Protein AF-A0A0L8HUS0-F1 (afdb_monomer)

Radius of gyration: 28.67 Å; Cα contacts (8 Å, |Δi|>4): 559; chains: 1; bounding box: 56×68×92 Å

Mean predicted aligned error: 16.58 Å

Solvent-accessible surface area (backbone atoms only — not comparable to full-atom values): 19236 Å² total; per-residue (Å²): 142,86,82,88,82,83,83,81,81,81,81,80,80,78,76,79,77,78,80,75,82,71,92,69,60,29,15,78,86,73,43,70,45,44,73,25,91,70,40,73,88,53,41,93,26,12,79,52,6,46,46,52,58,73,56,46,52,54,45,49,53,49,50,57,54,50,56,76,75,48,54,72,73,55,42,76,72,31,49,66,58,51,54,56,61,63,37,41,66,24,31,29,47,17,18,65,27,20,47,38,82,84,43,100,62,54,52,65,55,69,18,29,28,71,69,55,33,53,52,43,46,75,77,37,49,75,54,48,74,78,64,33,87,50,64,70,63,64,70,21,78,87,39,69,68,55,34,44,59,70,38,36,48,93,60,63,73,55,9,38,69,59,36,83,72,33,55,88,74,52,59,86,74,50,90,83,64,85,46,102,70,83,78,89,79,90,71,93,61,78,78,95,73,67,61,70,61,44,78,45,63,52,78,58,84,75,70,44,35,39,38,29,20,26,58,24,38,27,35,39,35,41,85,87,54,46,64,52,92,57,56,26,34,71,43,47,95,57,33,37,59,60,91,54,88,86,47,63,40,7,34,48,21,66,32,51,36,84,61,21,75,78,72,30,35,30,36,37,25,29,23,24,72,48,78,94,85,43,38,20,41,37,35,29,38,33,35,42,35,93,90,40,82,68,31,37,46,74,84,49,60,41,81,74,46,76,46,80,41,97,61,59,48,90,69,52,25,52,45,46,72,47,88,79,92,39,82,46,74,46,103

Organism: Octopus bimaculoides (NCBI:txid37653)

pLDDT: mean 83.85, std 17.63, range [30.91, 98.5]

Nearest PDB structures (foldseek):
  7pgn-assembly2_B  TM=9.723E-01  e=4.978E-13  Homo sapiens
  7pgn-assembly1_A  TM=9.747E-01  e=4.978E-13  Homo sapiens
  7pgm-assembly1_B  TM=9.746E-01  e=7.802E-13  Homo sapiens
  2wft-assembly2_B  TM=9.710E-01  e=1.917E-12  Homo sapiens
  7pgm-assembly1_A  TM=9.524E-01  e=1.223E-12  Homo sapiens

Structure (mmCIF, N/CA/C/O backbone):
data_AF-A0A0L8HUS0-F1
#
_entry.id   AF-A0A0L8HUS0-F1
#
loop_
_atom_site.group_PDB
_atom_site.id
_atom_site.type_symbol
_atom_site.label_atom_id
_atom_site.label_alt_id
_atom_site.label_comp_id
_atom_site.label_asym_id
_atom_site.label_entity_id
_atom_site.label_seq_id
_atom_site.pdbx_PDB_ins_code
_atom_site.Cartn_x
_atom_site.Cartn_y
_atom_site.Cartn_z
_atom_site.occupancy
_atom_site.B_iso_or_equiv
_atom_site.auth_seq_id
_atom_site.auth_comp_id
_atom_site.auth_asym_id
_atom_site.auth_atom_id
_atom_site.pdbx_PDB_model_num
ATOM 1 N N . MET A 1 1 ? -26.351 -41.056 -51.912 1.00 40.84 1 MET A N 1
ATOM 2 C CA . MET A 1 1 ? -25.888 -41.183 -50.513 1.00 40.84 1 MET A CA 1
ATOM 3 C C . MET A 1 1 ? -24.543 -40.491 -50.370 1.00 40.84 1 MET A C 1
ATOM 5 O O . MET A 1 1 ? -23.568 -41.047 -50.845 1.00 40.84 1 MET A O 1
ATOM 9 N N . GLN A 1 2 ? -24.475 -39.314 -49.744 1.00 30.91 2 GLN A N 1
ATOM 10 C CA . GLN A 1 2 ? -23.355 -38.944 -48.867 1.00 30.91 2 GLN A CA 1
ATOM 11 C C . GLN A 1 2 ? -23.669 -37.646 -48.120 1.00 30.91 2 GLN A C 1
ATOM 13 O O . GLN A 1 2 ? -24.411 -36.795 -48.597 1.00 30.91 2 GLN A O 1
ATOM 18 N N . PHE A 1 3 ? -23.179 -37.606 -46.888 1.00 33.09 3 PHE A N 1
ATOM 19 C CA . PHE A 1 3 ? -23.741 -36.900 -45.749 1.00 33.09 3 PHE A CA 1
ATOM 20 C C . PHE A 1 3 ? -23.307 -35.435 -45.646 1.00 33.09 3 PHE A C 1
ATOM 22 O O . PHE A 1 3 ? -22.160 -35.076 -45.904 1.00 33.09 3 PHE A O 1
ATOM 29 N N . SER A 1 4 ? -24.241 -34.635 -45.137 1.00 36.97 4 SER A N 1
ATOM 30 C CA . SER A 1 4 ? -24.060 -33.328 -44.513 1.00 36.97 4 SER A CA 1
ATOM 31 C C . SER A 1 4 ? -22.959 -33.325 -43.444 1.00 36.97 4 SER A C 1
ATOM 33 O O . SER A 1 4 ? -22.950 -34.194 -42.570 1.00 36.97 4 SER A O 1
ATOM 35 N N . LYS A 1 5 ? -22.108 -32.294 -43.421 1.00 38.16 5 LYS A N 1
ATOM 36 C CA . LYS A 1 5 ? -21.326 -31.929 -42.229 1.00 38.16 5 LYS A CA 1
ATOM 37 C C . LYS A 1 5 ? -21.630 -30.489 -41.829 1.00 38.16 5 LYS A C 1
ATOM 39 O O . LYS A 1 5 ? -21.059 -29.540 -42.356 1.00 38.16 5 LYS A O 1
ATOM 44 N N . LEU A 1 6 ? -22.567 -30.379 -40.893 1.00 36.50 6 LEU A N 1
ATOM 45 C CA . LEU A 1 6 ? -22.861 -29.195 -40.097 1.00 36.50 6 LEU A CA 1
ATOM 46 C C . LEU A 1 6 ? -21.674 -28.970 -39.143 1.00 36.50 6 LEU A C 1
ATOM 48 O O . LEU A 1 6 ? -21.361 -29.847 -38.338 1.00 36.50 6 LEU A O 1
ATOM 52 N N . TRP A 1 7 ? -20.983 -27.837 -39.248 1.00 36.50 7 TRP A N 1
ATOM 53 C CA . TRP A 1 7 ? -19.954 -27.452 -38.279 1.00 36.50 7 TRP A CA 1
ATOM 54 C C . TRP A 1 7 ? -20.628 -26.753 -37.097 1.00 36.50 7 TRP A C 1
ATOM 56 O O . TRP A 1 7 ? -21.137 -25.643 -37.229 1.00 36.50 7 TRP A O 1
ATOM 66 N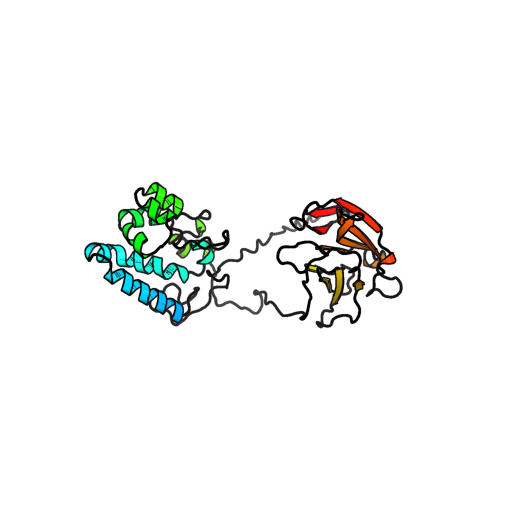 N . VAL A 1 8 ? -20.647 -27.420 -35.944 1.00 36.53 8 VAL A N 1
ATOM 67 C CA . VAL A 1 8 ? -21.082 -26.846 -34.666 1.00 36.53 8 VAL A CA 1
ATOM 68 C C . VAL A 1 8 ? -19.935 -25.997 -34.114 1.00 36.53 8 VAL A C 1
ATOM 70 O O . VAL A 1 8 ? -18.893 -26.521 -33.726 1.00 36.53 8 VAL A O 1
ATOM 73 N N . LEU A 1 9 ? -20.119 -24.678 -34.097 1.00 35.41 9 LEU A N 1
ATOM 74 C CA . LEU A 1 9 ? -19.250 -23.737 -33.392 1.00 35.41 9 LEU A CA 1
ATOM 75 C C . LEU A 1 9 ? -19.541 -23.828 -31.889 1.00 35.41 9 LEU A C 1
ATOM 77 O O . LEU A 1 9 ? -20.565 -23.341 -31.415 1.00 35.41 9 LEU A O 1
ATOM 81 N N . ILE A 1 10 ? -18.639 -24.456 -31.136 1.00 38.44 10 ILE A N 1
ATOM 82 C CA . ILE A 1 10 ? -18.658 -24.428 -29.670 1.00 38.44 10 ILE A CA 1
ATOM 83 C C . ILE A 1 10 ? -18.085 -23.075 -29.233 1.00 38.44 10 ILE A C 1
ATOM 85 O O . ILE A 1 10 ? -16.876 -22.856 -29.273 1.00 38.44 10 ILE A O 1
ATOM 89 N N . ILE A 1 11 ? -18.960 -22.153 -28.832 1.00 41.25 11 ILE A N 1
ATOM 90 C CA . ILE A 1 11 ? -18.567 -20.905 -28.173 1.00 41.25 11 ILE A CA 1
ATOM 91 C C . ILE A 1 11 ? -18.294 -21.239 -26.704 1.00 41.25 11 ILE A C 1
ATOM 93 O O . ILE A 1 11 ? -19.211 -21.323 -25.891 1.00 41.25 11 ILE A O 1
ATOM 97 N N . THR A 1 12 ? -17.029 -21.444 -26.345 1.00 39.78 12 THR A N 1
ATOM 98 C CA . THR A 1 12 ? -16.619 -21.469 -24.937 1.00 39.78 12 THR A CA 1
ATOM 99 C C . THR A 1 12 ? -16.606 -20.038 -24.409 1.00 39.78 12 THR A C 1
ATOM 101 O O . THR A 1 12 ? -15.654 -19.289 -24.635 1.00 39.78 12 THR A O 1
ATOM 104 N N . ALA A 1 13 ? -17.675 -19.643 -23.718 1.00 39.47 13 ALA A N 1
ATOM 105 C CA . ALA A 1 13 ? -17.700 -18.421 -22.928 1.00 39.47 13 ALA A CA 1
ATOM 106 C C . ALA A 1 13 ? -16.753 -18.591 -21.730 1.00 39.47 13 ALA A C 1
ATOM 108 O O . ALA A 1 13 ? -17.084 -19.246 -20.744 1.00 39.47 13 ALA A O 1
ATOM 109 N N . ILE A 1 14 ? -15.550 -18.025 -21.822 1.00 41.78 14 ILE A N 1
ATOM 110 C CA . ILE A 1 14 ? -14.647 -17.901 -20.676 1.00 41.78 14 ILE A CA 1
ATOM 111 C C . ILE A 1 14 ? -15.229 -16.792 -19.798 1.00 41.78 14 ILE A C 1
ATOM 113 O O . ILE A 1 14 ? -14.997 -15.609 -20.046 1.00 41.78 14 ILE A O 1
ATOM 117 N N . SER A 1 15 ? -16.028 -17.159 -18.793 1.00 39.62 15 SER A N 1
ATOM 118 C CA . SER A 1 15 ? -16.423 -16.216 -17.752 1.00 39.62 15 SER A CA 1
ATOM 119 C C . SER A 1 15 ? -15.167 -15.848 -16.965 1.00 39.62 15 SER A C 1
ATOM 121 O O . SER A 1 15 ? -14.683 -16.626 -16.143 1.00 39.62 15 SER A O 1
ATOM 123 N N . SER A 1 16 ? -14.603 -14.673 -17.233 1.00 39.31 16 SER A N 1
ATOM 124 C CA . SER A 1 16 ? -13.575 -14.097 -16.377 1.00 39.31 16 SER A CA 1
ATOM 125 C C . SER A 1 16 ? -14.234 -13.715 -15.053 1.00 39.31 16 SER A C 1
ATOM 127 O O . SER A 1 16 ? -14.761 -12.608 -14.909 1.00 39.31 16 SER A O 1
ATOM 129 N N . THR A 1 17 ? -14.244 -14.626 -14.086 1.00 37.34 17 THR A N 1
ATOM 130 C CA . THR A 1 17 ? -14.506 -14.264 -12.698 1.00 37.34 17 THR A CA 1
ATOM 131 C C . THR A 1 17 ? -13.348 -13.375 -12.264 1.00 37.34 17 THR A C 1
ATOM 133 O O . THR A 1 17 ? -12.220 -13.815 -12.052 1.00 37.34 17 THR A O 1
ATOM 136 N N . ARG A 1 18 ? -13.595 -12.063 -12.222 1.00 37.62 18 ARG A N 1
ATOM 137 C CA . ARG A 1 18 ? -12.680 -11.129 -11.575 1.00 37.62 18 ARG A CA 1
ATOM 138 C C . ARG A 1 18 ? -12.653 -11.512 -10.101 1.00 37.62 18 ARG A C 1
ATOM 140 O O . ARG A 1 18 ? -13.596 -11.210 -9.377 1.00 37.62 18 ARG A O 1
ATOM 147 N N . VAL A 1 19 ? -11.596 -12.190 -9.670 1.00 36.66 19 VAL A N 1
ATOM 148 C CA . VAL A 1 19 ? -11.302 -12.340 -8.246 1.00 36.66 19 VAL A CA 1
ATOM 149 C C . VAL A 1 19 ? -10.911 -10.953 -7.757 1.00 36.66 19 VAL A C 1
ATOM 151 O O . VAL A 1 19 ? -9.793 -10.486 -7.969 1.00 36.66 19 VAL A O 1
ATOM 154 N N . ILE A 1 20 ? -11.879 -10.251 -7.177 1.00 33.88 20 ILE A N 1
ATOM 155 C CA . ILE A 1 20 ? -11.605 -9.083 -6.352 1.00 33.88 20 ILE A CA 1
ATOM 156 C C . ILE A 1 20 ? -10.881 -9.643 -5.133 1.00 33.88 20 ILE A C 1
ATOM 158 O O . ILE A 1 20 ? -11.489 -10.312 -4.301 1.00 33.88 20 ILE A O 1
ATOM 162 N N . VAL A 1 21 ? -9.568 -9.433 -5.065 1.00 37.34 21 VAL A N 1
ATOM 163 C CA . VAL A 1 21 ? -8.793 -9.717 -3.858 1.00 37.34 21 VAL A CA 1
ATOM 164 C C . VAL A 1 21 ? -9.271 -8.723 -2.802 1.00 37.34 21 VAL A C 1
ATOM 166 O O . VAL A 1 21 ? -8.836 -7.575 -2.779 1.00 37.34 21 VAL A O 1
ATOM 169 N N . LYS A 1 22 ? -10.234 -9.134 -1.975 1.00 47.56 22 LYS A N 1
ATOM 170 C CA . LYS A 1 22 ? -10.574 -8.414 -0.750 1.00 47.56 22 LYS A CA 1
ATOM 171 C C . LYS A 1 22 ? -9.483 -8.757 0.265 1.00 47.56 22 LYS A C 1
ATOM 173 O O . LYS A 1 22 ? -9.425 -9.885 0.742 1.00 47.56 22 LYS A O 1
ATOM 178 N N . CYS A 1 23 ? -8.578 -7.818 0.540 1.00 54.50 23 CYS A N 1
ATOM 179 C CA . CYS A 1 23 ? -7.616 -7.945 1.637 1.00 54.50 23 CYS A CA 1
ATOM 180 C C . CYS A 1 23 ? -8.371 -7.817 2.957 1.00 54.50 23 CYS A C 1
ATOM 182 O O . CYS A 1 23 ? -8.520 -6.711 3.449 1.00 54.50 23 CYS A O 1
ATOM 184 N N . HIS A 1 24 ? -8.933 -8.906 3.466 1.00 68.06 24 HIS A N 1
ATOM 185 C CA . HIS A 1 24 ? -9.573 -8.974 4.776 1.00 68.06 24 HIS A CA 1
ATOM 186 C C . HIS A 1 24 ? -9.185 -10.314 5.390 1.00 68.06 24 HIS A C 1
ATOM 188 O O . HIS A 1 24 ? -9.143 -11.305 4.650 1.00 68.06 24 HIS A O 1
ATOM 194 N N . PRO A 1 25 ? -8.915 -10.394 6.701 1.00 80.31 25 PRO A N 1
ATOM 195 C CA . PRO A 1 25 ? -9.011 -9.363 7.756 1.00 80.31 25 PRO A CA 1
ATOM 196 C C . PRO A 1 25 ? -7.668 -8.655 8.100 1.00 80.31 25 PRO A C 1
ATOM 198 O O . PRO A 1 25 ? -6.603 -9.158 7.738 1.00 80.31 25 PRO A O 1
ATOM 201 N N . GLN A 1 26 ? -7.705 -7.490 8.779 1.00 86.69 26 GLN A N 1
ATOM 202 C CA . GLN A 1 26 ? -6.537 -6.624 9.062 1.00 86.69 26 GLN A CA 1
ATOM 203 C C . GLN A 1 26 ? -6.588 -5.901 10.435 1.00 86.69 26 GLN A C 1
ATOM 205 O O . GLN A 1 26 ? -7.611 -5.349 10.849 1.00 86.69 26 GLN A O 1
ATOM 210 N N . CYS A 1 27 ? -5.434 -5.848 11.112 1.00 91.00 27 CYS A N 1
ATOM 211 C CA . CYS A 1 27 ? -5.212 -5.175 12.397 1.00 91.00 27 CYS A CA 1
ATOM 212 C C . CYS A 1 27 ? -4.893 -3.674 12.262 1.00 91.00 27 CYS A C 1
ATOM 214 O O . CYS A 1 27 ? -4.522 -3.203 11.191 1.00 91.00 27 CYS A O 1
ATOM 216 N N . LEU A 1 28 ? -4.949 -2.918 13.370 1.00 90.62 28 LEU A N 1
ATOM 217 C CA . LEU A 1 28 ? -4.634 -1.473 13.399 1.00 90.62 28 LEU A CA 1
ATOM 218 C C . LEU A 1 28 ? -3.199 -1.122 12.970 1.00 90.62 28 LEU A C 1
ATOM 220 O O . LEU A 1 28 ? -2.943 0.005 12.560 1.00 90.62 28 LEU A O 1
ATOM 224 N N . ASP A 1 29 ? -2.259 -2.063 13.062 1.00 87.25 29 ASP A N 1
ATOM 225 C CA . ASP A 1 29 ? -0.888 -1.908 12.561 1.00 87.25 29 ASP A CA 1
ATOM 226 C C . ASP A 1 29 ? -0.724 -2.397 11.109 1.00 87.25 29 ASP A C 1
ATOM 228 O O . ASP A 1 29 ? 0.397 -2.600 10.635 1.00 87.25 29 ASP A O 1
ATOM 232 N N . PHE A 1 30 ? -1.844 -2.600 10.411 1.00 84.62 30 PHE A N 1
ATOM 233 C CA . PHE A 1 30 ? -1.958 -3.101 9.044 1.00 84.62 30 PHE A CA 1
ATOM 234 C C . PHE A 1 30 ? -1.427 -4.526 8.827 1.00 84.62 30 PHE A C 1
ATOM 236 O O . PHE A 1 30 ? -1.309 -4.976 7.682 1.00 84.62 30 PHE A O 1
ATOM 243 N N . LYS A 1 31 ? -1.137 -5.270 9.900 1.00 82.44 31 LYS A N 1
ATOM 244 C CA . LYS A 1 31 ? -0.737 -6.678 9.821 1.00 82.44 31 LYS A CA 1
ATOM 245 C C . LYS A 1 31 ? -1.944 -7.617 9.811 1.00 82.44 31 LYS A C 1
ATOM 247 O O . LYS A 1 31 ? -3.036 -7.225 10.228 1.00 82.44 31 LYS A O 1
ATOM 252 N N . PRO A 1 32 ? -1.765 -8.859 9.327 1.00 81.12 32 PRO A N 1
ATOM 253 C CA . PRO A 1 32 ? -2.802 -9.873 9.437 1.00 81.12 32 PRO A CA 1
ATOM 254 C C . PRO A 1 32 ? -3.056 -10.250 10.909 1.00 81.12 32 PRO A C 1
ATOM 256 O O . PRO A 1 32 ? -2.101 -10.299 11.694 1.00 81.12 32 PRO A O 1
ATOM 259 N N . PRO A 1 33 ? -4.306 -10.583 11.273 1.00 86.25 33 PRO A N 1
ATOM 260 C CA . PRO A 1 33 ? -4.619 -11.197 12.556 1.00 86.25 33 PRO A CA 1
ATOM 261 C C . PRO A 1 33 ? -3.905 -12.541 12.719 1.00 86.25 33 PRO A C 1
ATOM 263 O O . PRO A 1 33 ? -3.566 -13.223 11.749 1.00 86.25 33 PRO A O 1
ATOM 266 N N . PHE A 1 34 ? -3.675 -12.926 13.965 1.00 84.75 34 PHE A N 1
ATOM 267 C CA . PHE A 1 34 ? -2.899 -14.095 14.346 1.00 84.75 34 PHE A CA 1
ATOM 268 C C . PHE A 1 34 ? -3.563 -14.847 15.501 1.00 84.75 34 PHE A C 1
ATOM 270 O O . PHE A 1 34 ? -4.527 -14.384 16.113 1.00 84.75 34 PHE A O 1
ATOM 277 N N . GLN A 1 35 ? -3.044 -16.041 15.784 1.00 83.88 35 GLN A N 1
ATOM 278 C CA . GLN A 1 35 ? -3.513 -16.863 16.891 1.00 83.88 35 GLN A CA 1
ATOM 279 C C . GLN A 1 35 ? -2.820 -16.425 18.175 1.00 83.88 35 GLN A C 1
ATOM 281 O O . GLN A 1 35 ? -1.589 -16.422 18.244 1.00 83.88 35 GLN A O 1
ATOM 286 N N . SER A 1 36 ? -3.598 -16.115 19.204 1.00 78.19 36 SER A N 1
ATOM 287 C CA . SER A 1 36 ? -3.095 -15.701 20.508 1.00 78.19 36 SER A CA 1
ATOM 288 C C . SER A 1 36 ? -3.750 -16.579 21.568 1.00 78.19 36 SER A C 1
ATOM 290 O O . SER A 1 36 ? -4.671 -16.167 22.262 1.00 78.19 36 SER A O 1
ATOM 292 N N . ASN A 1 37 ? -3.277 -17.828 21.687 1.00 78.19 37 ASN A N 1
ATOM 293 C CA . ASN A 1 37 ? -3.834 -18.875 22.570 1.00 78.19 37 ASN A CA 1
ATOM 294 C C . ASN A 1 37 ? -3.787 -18.553 24.078 1.00 78.19 37 ASN A C 1
ATOM 296 O O . ASN A 1 37 ? -4.103 -19.405 24.903 1.00 78.19 37 ASN A O 1
ATOM 300 N N . THR A 1 38 ? -3.372 -17.345 24.441 1.00 87.06 38 THR A N 1
ATOM 301 C CA . THR A 1 38 ? -3.116 -16.887 25.808 1.00 87.06 38 THR A CA 1
ATOM 302 C C . THR A 1 38 ? -4.050 -15.759 26.250 1.00 87.06 38 THR A C 1
ATOM 304 O O . THR A 1 38 ? -3.877 -15.252 27.352 1.00 87.06 38 THR A O 1
ATOM 307 N N . LEU A 1 39 ? -4.980 -15.312 25.395 1.00 91.00 39 LEU A N 1
ATOM 308 C CA . LEU A 1 39 ? -5.940 -14.261 25.747 1.00 91.00 39 LEU A CA 1
ATOM 309 C C . LEU A 1 39 ? -7.024 -14.802 26.688 1.00 91.00 39 LEU A C 1
ATOM 311 O O . LEU A 1 39 ? -7.721 -15.764 26.352 1.00 91.00 39 LEU A O 1
ATOM 315 N N . GLU A 1 40 ? -7.179 -14.162 27.846 1.00 93.75 40 GLU A N 1
ATOM 316 C CA . GLU A 1 40 ? -8.167 -14.525 28.873 1.00 93.75 40 GLU A CA 1
ATOM 317 C C . GLU A 1 40 ? -9.271 -13.468 29.005 1.00 93.75 40 GLU A C 1
ATOM 319 O O . GLU A 1 40 ? -10.453 -13.803 29.119 1.00 93.75 40 GLU A O 1
ATOM 324 N N . PHE A 1 41 ? -8.907 -12.185 28.947 1.00 96.06 41 PHE A N 1
ATOM 325 C CA . PHE A 1 41 ? -9.840 -11.073 29.119 1.00 96.06 41 PHE A CA 1
ATOM 326 C C . PHE A 1 41 ? -10.619 -10.773 27.832 1.00 96.06 41 PHE A C 1
ATOM 328 O O . PHE A 1 41 ? -11.849 -10.683 27.855 1.00 96.06 41 PHE A O 1
ATOM 335 N N . CYS A 1 42 ? -9.925 -10.700 26.698 1.00 95.31 42 CYS A N 1
ATOM 336 C CA . CYS A 1 42 ? -10.498 -10.549 25.362 1.00 95.31 42 CYS A CA 1
ATOM 337 C C . CYS A 1 42 ? -10.568 -11.909 24.648 1.00 95.31 42 CYS A C 1
ATOM 339 O O . CYS A 1 42 ? -10.192 -12.044 23.480 1.00 95.31 42 CYS A O 1
ATOM 341 N N . SER A 1 43 ? -11.027 -12.935 25.370 1.00 92.38 43 SER A N 1
ATOM 342 C CA . SER A 1 43 ? -11.001 -14.340 24.946 1.00 92.38 43 SER A CA 1
ATOM 343 C C . SER A 1 43 ? -11.763 -14.624 23.650 1.00 92.38 43 SER A C 1
ATOM 345 O O . SER A 1 43 ? -11.423 -15.573 22.947 1.00 92.38 43 SER A O 1
ATOM 347 N N . GLN A 1 44 ? -12.725 -13.777 23.271 1.00 88.75 44 GLN A N 1
ATOM 348 C CA . GLN A 1 44 ? -13.417 -13.866 21.983 1.00 88.75 44 GLN A CA 1
ATOM 349 C C . GLN A 1 44 ? -12.480 -13.709 20.769 1.00 88.75 44 GLN A C 1
ATOM 351 O O . GLN A 1 44 ? -12.838 -14.114 19.670 1.00 88.75 44 GLN A O 1
ATOM 356 N N . TYR A 1 45 ? -11.280 -13.154 20.966 1.00 90.25 45 TYR A N 1
ATOM 357 C CA . TYR A 1 45 ? -10.264 -12.952 19.928 1.00 90.25 45 TYR A CA 1
ATOM 358 C C . TYR A 1 45 ? -9.037 -13.859 20.101 1.00 90.25 45 TYR A C 1
ATOM 360 O O . TYR A 1 45 ? -8.028 -13.679 19.421 1.00 90.25 45 TYR A O 1
ATOM 368 N N . ARG A 1 46 ? -9.104 -14.836 21.017 1.00 87.38 46 ARG A N 1
ATOM 369 C CA . ARG A 1 46 ? -8.003 -15.760 21.329 1.00 87.38 46 ARG A CA 1
ATOM 370 C C . ARG A 1 46 ? -7.594 -16.598 20.119 1.00 87.38 46 ARG A C 1
ATOM 372 O O . ARG A 1 46 ? -6.411 -16.724 19.801 1.00 87.38 46 ARG A O 1
ATOM 379 N N . ASP A 1 47 ? -8.589 -17.165 19.446 1.00 83.31 47 ASP A N 1
ATOM 380 C CA . ASP A 1 47 ? -8.356 -18.128 18.373 1.00 83.31 47 ASP A CA 1
ATOM 381 C C . ASP A 1 47 ? -8.007 -17.421 17.055 1.00 83.31 47 ASP A C 1
ATOM 383 O O . ASP A 1 47 ? -7.296 -17.995 16.236 1.00 83.31 47 ASP A O 1
ATOM 387 N N . PHE A 1 48 ? -8.454 -16.172 16.875 1.00 84.25 48 PHE A N 1
ATOM 388 C CA . PHE A 1 48 ? -8.116 -15.314 15.741 1.00 84.25 48 PHE A CA 1
ATOM 389 C C . PHE A 1 48 ? -8.366 -13.834 16.056 1.00 84.25 48 PHE A C 1
ATOM 391 O O . PHE A 1 48 ? -9.512 -13.402 16.193 1.00 84.25 48 PHE A O 1
ATOM 398 N N . GLY A 1 49 ? -7.292 -13.050 16.155 1.00 89.38 49 GLY A N 1
ATOM 399 C CA . GLY A 1 49 ? -7.379 -11.644 16.540 1.00 89.38 49 GLY A CA 1
ATOM 400 C C . GLY A 1 49 ? -6.073 -10.877 16.367 1.00 89.38 49 GLY A C 1
ATOM 401 O O . GLY A 1 49 ? -5.108 -11.367 15.791 1.00 89.38 49 GLY A O 1
ATOM 402 N N . CYS A 1 50 ? -6.048 -9.646 16.861 1.00 92.69 50 CYS A N 1
ATOM 403 C CA . CYS A 1 50 ? -4.951 -8.695 16.651 1.00 92.69 50 CYS A CA 1
ATOM 404 C C . CYS A 1 50 ? -4.113 -8.407 17.903 1.00 92.69 50 CYS A C 1
ATOM 406 O O . CYS A 1 50 ? -3.176 -7.610 17.846 1.00 92.69 50 CYS A O 1
ATOM 408 N N . CYS A 1 51 ? -4.437 -9.039 19.034 1.00 94.62 51 CYS A N 1
ATOM 409 C CA . CYS A 1 51 ? -3.788 -8.770 20.313 1.00 94.62 51 CYS A CA 1
ATOM 410 C C . CYS A 1 51 ? -2.854 -9.891 20.761 1.00 94.62 51 CYS A C 1
ATOM 412 O O . CYS A 1 51 ? -3.213 -11.064 20.841 1.00 94.62 51 CYS A O 1
ATOM 414 N N . THR A 1 52 ? -1.657 -9.489 21.165 1.00 93.12 52 THR A N 1
ATOM 415 C CA . THR A 1 52 ? -0.765 -10.274 22.019 1.00 93.12 52 THR A CA 1
ATOM 416 C C . THR A 1 52 ? -1.234 -10.217 23.474 1.00 93.12 52 THR A C 1
ATOM 418 O O . THR A 1 52 ? -1.994 -9.323 23.854 1.00 93.12 52 THR A O 1
ATOM 421 N N . LYS A 1 53 ? -0.723 -11.119 24.321 1.00 93.88 53 LYS A N 1
ATOM 422 C CA . LYS A 1 53 ? -0.990 -11.075 25.768 1.00 93.88 53 LYS A CA 1
ATOM 423 C C . LYS A 1 53 ? -0.601 -9.732 26.397 1.00 93.88 53 LYS A C 1
ATOM 425 O O . LYS A 1 53 ? -1.378 -9.163 27.148 1.00 93.88 53 LYS A O 1
ATOM 430 N N . GLN A 1 54 ? 0.537 -9.163 25.997 1.00 94.44 54 GLN A N 1
ATOM 431 C CA . GLN A 1 54 ? 0.979 -7.855 26.488 1.00 94.44 54 GLN A CA 1
ATOM 432 C C . GLN A 1 54 ? -0.015 -6.731 26.148 1.00 94.44 54 GLN A C 1
ATOM 434 O O . GLN A 1 54 ? -0.261 -5.854 26.971 1.00 94.44 54 GLN A O 1
ATOM 439 N N . GLN A 1 55 ? -0.592 -6.743 24.942 1.00 95.44 55 GLN A N 1
ATOM 440 C CA . GLN A 1 55 ? -1.612 -5.764 24.552 1.00 95.44 55 GLN A CA 1
ATOM 441 C C . GLN A 1 55 ? -2.919 -5.971 25.325 1.00 95.44 55 GLN A C 1
ATOM 443 O O . GLN A 1 55 ? -3.539 -4.991 25.732 1.00 95.44 55 GLN A O 1
ATOM 448 N N . GLU A 1 56 ? -3.314 -7.223 25.575 1.00 96.31 56 GLU A N 1
ATOM 449 C CA . GLU A 1 56 ? -4.461 -7.526 26.437 1.00 96.31 56 GLU A CA 1
ATOM 450 C C . GLU A 1 56 ? -4.248 -7.027 27.868 1.00 96.31 56 GLU A C 1
ATOM 452 O O . GLU A 1 56 ? -5.166 -6.446 28.437 1.00 96.31 56 GLU A O 1
ATOM 457 N N . ASP A 1 57 ? -3.055 -7.183 28.438 1.00 96.81 57 ASP A N 1
ATOM 458 C CA . ASP A 1 57 ? -2.783 -6.731 29.805 1.00 96.81 57 ASP A CA 1
ATOM 459 C C . ASP A 1 57 ? -2.929 -5.202 29.931 1.00 96.81 57 ASP A C 1
ATOM 461 O O . ASP A 1 57 ? -3.463 -4.709 30.925 1.00 96.81 57 ASP A O 1
ATOM 465 N N . VAL A 1 58 ? -2.549 -4.441 28.896 1.00 97.19 58 VAL A N 1
ATOM 466 C CA . VAL A 1 58 ? -2.791 -2.985 28.827 1.00 97.19 58 VAL A CA 1
ATOM 467 C C . VAL A 1 58 ? -4.289 -2.671 28.757 1.00 97.19 58 VAL A C 1
ATOM 469 O O . VAL A 1 58 ? -4.768 -1.759 29.435 1.00 97.19 58 VAL A O 1
ATOM 472 N N . ILE A 1 59 ? -5.048 -3.431 27.962 1.00 97.19 59 ILE A N 1
ATOM 473 C CA . ILE A 1 59 ? -6.508 -3.292 27.869 1.00 97.19 59 ILE A CA 1
ATOM 474 C C . ILE A 1 59 ? -7.164 -3.598 29.222 1.00 97.19 59 ILE A C 1
ATOM 476 O O . ILE A 1 59 ? -8.036 -2.850 29.665 1.00 97.19 59 ILE A O 1
ATOM 480 N N . PHE A 1 60 ? -6.718 -4.650 29.905 1.00 97.75 60 PHE A N 1
ATOM 481 C CA . PHE A 1 60 ? -7.225 -5.054 31.211 1.00 97.75 60 PHE A CA 1
ATOM 482 C C . PHE A 1 60 ? -6.927 -4.010 32.295 1.00 97.75 60 PHE A C 1
ATOM 484 O O . PHE A 1 60 ? -7.821 -3.626 33.047 1.00 97.75 60 PHE A O 1
ATOM 491 N N . GLN A 1 61 ? -5.705 -3.466 32.330 1.00 97.38 61 GLN A N 1
ATOM 492 C CA . GLN A 1 61 ? -5.355 -2.359 33.228 1.00 97.38 61 GLN A CA 1
ATOM 493 C C . GLN A 1 61 ? -6.248 -1.136 32.996 1.00 97.38 61 GLN A C 1
ATOM 495 O O . GLN A 1 61 ? -6.712 -0.510 33.950 1.00 97.38 61 GLN A O 1
ATOM 500 N N . ARG A 1 62 ? -6.529 -0.811 31.728 1.00 96.50 62 ARG A N 1
ATOM 501 C CA . ARG A 1 62 ? -7.447 0.276 31.380 1.00 96.50 62 ARG A CA 1
ATOM 502 C C . ARG A 1 62 ? -8.877 -0.017 31.834 1.00 96.50 62 ARG A C 1
ATOM 504 O O . ARG A 1 62 ? -9.529 0.885 32.352 1.00 96.50 62 ARG A O 1
ATOM 511 N N . TYR A 1 63 ? -9.360 -1.245 31.663 1.00 97.56 63 TYR A N 1
ATOM 512 C CA . TYR A 1 63 ? -10.680 -1.670 32.130 1.00 97.56 63 TYR A CA 1
ATOM 513 C C . TYR A 1 63 ? -10.827 -1.500 33.650 1.00 97.56 63 TYR A C 1
ATOM 515 O O . TYR A 1 63 ? -11.773 -0.850 34.096 1.00 97.56 63 TYR A O 1
ATOM 523 N N . GLU A 1 64 ? -9.863 -1.986 34.439 1.00 97.38 64 GLU A N 1
ATOM 524 C CA . GLU A 1 64 ? -9.878 -1.827 35.899 1.00 97.38 64 GLU A CA 1
ATOM 525 C C . GLU A 1 64 ? -9.805 -0.355 36.314 1.00 97.38 64 GLU A C 1
ATOM 527 O O . GLU A 1 64 ? -10.567 0.080 37.176 1.00 97.38 64 GLU A O 1
ATOM 532 N N . TYR A 1 65 ? -8.969 0.448 35.648 1.00 96.19 65 TYR A N 1
ATOM 533 C CA . TYR A 1 65 ? -8.924 1.887 35.899 1.00 96.19 65 TYR A CA 1
ATOM 534 C C . TYR A 1 65 ? -10.284 2.551 35.657 1.00 96.19 65 TYR A C 1
ATOM 536 O O . TYR A 1 65 ? -10.781 3.248 36.540 1.00 96.19 65 TYR A O 1
ATOM 544 N N . VAL A 1 66 ? -10.922 2.308 34.506 1.00 95.81 66 VAL A N 1
ATOM 545 C CA . VAL A 1 66 ? -12.221 2.920 34.183 1.00 95.81 66 VAL A CA 1
ATOM 546 C C . VAL A 1 66 ? -13.287 2.508 35.195 1.00 95.81 66 VAL A C 1
ATOM 548 O O . VAL A 1 66 ? -14.038 3.369 35.639 1.00 95.81 66 VAL A O 1
ATOM 551 N N . LYS A 1 67 ? -13.312 1.248 35.646 1.00 95.94 67 LYS A N 1
ATOM 552 C CA . LYS A 1 67 ? -14.259 0.786 36.677 1.00 95.94 67 LYS A CA 1
ATOM 553 C C . LYS A 1 67 ? -14.210 1.619 37.952 1.00 95.94 67 LYS A C 1
ATOM 555 O O . LYS A 1 67 ? -15.263 1.931 38.497 1.00 95.94 67 LYS A O 1
ATOM 560 N N . THR A 1 68 ? -13.018 2.030 38.393 1.00 95.06 68 THR A N 1
ATOM 561 C CA . THR A 1 68 ? -12.871 2.888 39.586 1.00 95.06 68 THR A CA 1
ATOM 562 C C . THR A 1 68 ? -13.468 4.288 39.419 1.00 95.06 68 THR A C 1
ATOM 564 O O . THR A 1 68 ? -13.691 4.974 40.411 1.00 95.06 68 THR A O 1
ATOM 567 N N . GLN A 1 69 ? -13.713 4.724 38.181 1.00 94.38 69 GLN A N 1
ATOM 568 C CA . GLN A 1 69 ? -14.241 6.051 37.860 1.00 94.38 69 GLN A CA 1
ATOM 569 C C . GLN A 1 69 ? -15.763 6.063 37.665 1.00 94.38 69 GLN A C 1
ATOM 571 O O . GLN A 1 69 ? -16.354 7.139 37.560 1.00 94.38 69 GLN A O 1
ATOM 576 N N . LEU A 1 70 ? -16.400 4.892 37.575 1.00 93.94 70 LEU A N 1
ATOM 577 C CA . LEU A 1 70 ? -17.832 4.770 37.318 1.00 93.94 70 LEU A CA 1
ATOM 578 C C . LEU A 1 70 ? -18.622 4.682 38.624 1.00 93.94 70 LEU A C 1
ATOM 580 O O . LEU A 1 70 ? -18.171 4.112 39.615 1.00 93.94 70 LEU A O 1
ATOM 584 N N . SER A 1 71 ? -19.844 5.215 38.606 1.00 93.75 71 SER A N 1
ATOM 585 C CA . SER A 1 71 ? -20.804 4.985 39.682 1.00 93.75 71 SER A CA 1
ATOM 586 C C . SER A 1 71 ? -21.243 3.521 39.704 1.00 93.75 71 SER A C 1
ATOM 588 O O . SER A 1 71 ? -21.285 2.853 38.670 1.00 93.75 71 SER A O 1
ATOM 590 N N . GLU A 1 72 ? -21.614 3.025 40.883 1.00 92.69 72 GLU A N 1
ATOM 591 C CA . GLU A 1 72 ? -22.013 1.627 41.071 1.00 92.69 72 GLU A CA 1
ATOM 592 C C . GLU A 1 72 ? -23.190 1.230 40.162 1.00 92.69 72 GLU A C 1
ATOM 594 O O . GLU 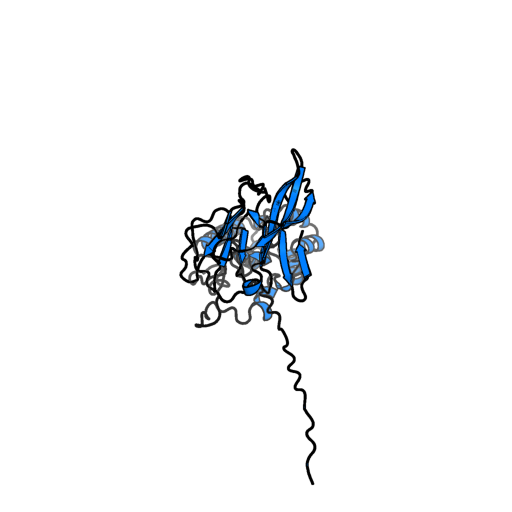A 1 72 ? -23.168 0.176 39.529 1.00 92.69 72 GLU A O 1
ATOM 599 N N . THR A 1 73 ? -24.175 2.119 40.010 1.00 90.75 73 THR A N 1
ATOM 600 C CA . THR A 1 73 ? -25.351 1.911 39.150 1.00 90.75 73 THR A CA 1
ATOM 601 C C . THR A 1 73 ? -24.995 1.843 37.663 1.00 90.75 73 THR A C 1
ATOM 603 O O . THR A 1 73 ? -25.521 0.998 36.931 1.00 90.75 73 THR A O 1
ATOM 606 N N . LEU A 1 74 ? -24.085 2.708 37.206 1.00 90.56 74 LEU A N 1
ATOM 607 C CA . LEU A 1 74 ? -23.623 2.715 35.820 1.00 90.56 74 LEU A CA 1
ATOM 608 C C . LEU A 1 74 ? -22.768 1.481 35.531 1.00 90.56 74 LEU A C 1
ATOM 610 O O . LEU A 1 74 ? -22.938 0.852 34.489 1.00 90.56 74 LEU A O 1
ATOM 614 N N . LEU A 1 75 ? -21.895 1.098 36.465 1.00 93.81 75 LEU A N 1
ATOM 615 C CA . LEU A 1 75 ? -21.061 -0.088 36.329 1.00 93.81 75 LEU A CA 1
ATOM 616 C C . LEU A 1 75 ? -21.912 -1.358 36.211 1.00 93.81 75 LEU A C 1
ATOM 618 O O . LEU A 1 75 ? -21.711 -2.122 35.275 1.00 93.81 75 LEU A O 1
ATOM 622 N N . GLN A 1 76 ? -22.911 -1.546 37.080 1.00 93.56 76 GLN A N 1
ATOM 623 C CA . GLN A 1 76 ? -23.811 -2.709 37.022 1.00 93.56 76 GLN A CA 1
ATOM 624 C C . GLN A 1 76 ? -24.513 -2.861 35.664 1.00 93.56 76 GLN A C 1
ATOM 626 O O . GLN A 1 76 ? -24.741 -3.977 35.205 1.00 93.56 76 GLN A O 1
ATOM 631 N N . THR A 1 77 ? -24.847 -1.745 35.014 1.00 94.88 77 THR A N 1
ATOM 632 C CA . THR A 1 77 ? -25.558 -1.754 33.727 1.00 94.88 77 THR A CA 1
ATOM 633 C C . THR A 1 77 ? -24.607 -1.886 32.536 1.00 94.88 77 THR A C 1
ATOM 635 O O . THR A 1 77 ? -24.943 -2.519 31.536 1.00 94.88 77 THR A O 1
ATOM 638 N N . CYS A 1 78 ? -23.430 -1.265 32.619 1.00 96.31 78 CYS A N 1
ATOM 639 C CA . CYS A 1 78 ? -22.595 -0.983 31.456 1.00 96.31 78 CYS A CA 1
ATOM 640 C C . CYS A 1 78 ? -21.256 -1.732 31.430 1.00 96.31 78 CYS A C 1
ATOM 642 O O . CYS A 1 78 ? -20.510 -1.598 30.462 1.00 96.31 78 CYS A O 1
ATOM 644 N N . GLU A 1 79 ? -20.952 -2.541 32.445 1.00 95.00 79 GLU A N 1
ATOM 645 C CA . GLU A 1 79 ? -19.741 -3.370 32.500 1.00 95.00 79 GLU A CA 1
ATOM 646 C C . GLU A 1 79 ? -19.554 -4.282 31.267 1.00 95.00 79 GLU A C 1
ATOM 648 O O . GLU A 1 79 ? -18.446 -4.274 30.718 1.00 95.00 79 GLU A O 1
ATOM 653 N N . PRO A 1 80 ? -20.601 -4.944 30.722 1.00 93.25 80 PRO A N 1
ATOM 654 C CA . PRO A 1 80 ? -20.470 -5.713 29.484 1.00 93.25 80 PRO A CA 1
ATOM 655 C C . PRO A 1 80 ? -20.051 -4.847 28.288 1.00 93.25 80 PRO A C 1
ATOM 657 O O . PRO A 1 80 ? -19.101 -5.186 27.584 1.00 93.25 80 PRO A O 1
ATOM 660 N N . TYR A 1 81 ? -20.688 -3.680 28.110 1.00 95.50 81 TYR A N 1
ATOM 661 C CA . TYR A 1 81 ? -20.340 -2.728 27.049 1.00 95.50 81 TYR A CA 1
ATOM 662 C C . TYR A 1 81 ? -18.899 -2.234 27.192 1.00 95.50 81 TYR A C 1
ATOM 664 O O . TYR A 1 81 ? -18.175 -2.140 26.203 1.00 95.50 81 TYR A O 1
ATOM 672 N N . LEU A 1 82 ? -18.461 -1.932 28.418 1.00 96.00 82 LEU A N 1
ATOM 673 C CA . LEU A 1 82 ? -17.100 -1.475 28.681 1.00 96.00 82 LEU A CA 1
ATOM 674 C C . LEU A 1 82 ? -16.073 -2.523 28.239 1.00 96.00 82 LEU A C 1
ATOM 676 O O . LEU A 1 82 ? -15.135 -2.191 27.513 1.00 96.00 82 LEU A O 1
ATOM 680 N N . ARG A 1 83 ? -16.261 -3.786 28.639 1.00 95.56 83 ARG A N 1
ATOM 681 C CA . ARG A 1 83 ? -15.375 -4.887 28.242 1.00 95.56 83 ARG A CA 1
ATOM 682 C C . ARG A 1 83 ? -15.383 -5.096 26.727 1.00 95.56 83 ARG A C 1
ATOM 684 O O . ARG A 1 83 ? -14.318 -5.176 26.116 1.00 95.56 83 ARG A O 1
ATOM 691 N N . GLU A 1 84 ? -16.562 -5.157 26.114 1.00 93.62 84 GLU A N 1
ATOM 692 C CA . GLU A 1 84 ? -16.706 -5.398 24.675 1.00 93.62 84 GLU A CA 1
ATOM 693 C C . GLU A 1 84 ? -16.047 -4.306 23.829 1.00 93.62 84 GLU A C 1
ATOM 695 O O . GLU A 1 84 ? -15.318 -4.624 22.885 1.00 93.62 84 GLU A O 1
ATOM 700 N N . LEU A 1 85 ? -16.255 -3.033 24.179 1.00 95.75 85 LEU A N 1
ATOM 701 C CA . LEU A 1 85 ? -15.689 -1.891 23.459 1.00 95.75 85 LEU A CA 1
ATOM 702 C C . LEU A 1 85 ? -14.167 -1.806 23.625 1.00 95.75 85 LEU A C 1
ATOM 704 O O . LEU A 1 85 ? -13.461 -1.552 22.650 1.00 95.75 85 LEU A O 1
ATOM 708 N N . LEU A 1 86 ? -13.644 -2.062 24.829 1.00 96.56 86 LEU A N 1
ATOM 709 C CA . LEU A 1 86 ? -12.200 -2.033 25.084 1.00 96.56 86 LEU A CA 1
ATOM 710 C C . LEU A 1 86 ? -11.440 -3.169 24.391 1.00 96.56 86 LEU A C 1
ATOM 712 O O . LEU A 1 86 ? -10.268 -2.994 24.067 1.00 96.56 86 LEU A O 1
ATOM 716 N N . CYS A 1 87 ? -12.093 -4.301 24.124 1.00 96.62 87 CYS A N 1
ATOM 717 C CA . CYS A 1 87 ? -11.490 -5.412 23.392 1.00 96.62 87 CYS A CA 1
ATOM 718 C C . CYS A 1 87 ? -11.538 -5.249 21.861 1.00 96.62 87 CYS A C 1
ATOM 720 O O . CYS A 1 87 ? -10.909 -6.039 21.162 1.00 96.62 87 CYS A O 1
ATOM 722 N N . GLN A 1 88 ? -12.231 -4.247 21.300 1.00 95.88 88 GLN A N 1
ATOM 723 C CA . GLN A 1 88 ? -12.308 -4.064 19.839 1.00 95.88 88 GLN A CA 1
ATOM 724 C C . GLN A 1 88 ? -10.962 -3.892 19.111 1.00 95.88 88 GLN A C 1
ATOM 726 O O . GLN A 1 88 ? -10.873 -4.360 17.975 1.00 95.88 88 GLN A O 1
ATOM 731 N N . PRO A 1 89 ? -9.884 -3.337 19.703 1.00 95.19 89 PRO A N 1
ATOM 732 C CA . PRO A 1 89 ? -8.561 -3.339 19.071 1.00 95.19 89 PRO A CA 1
ATOM 733 C C . PRO A 1 89 ? -8.011 -4.748 18.797 1.00 95.19 89 PRO A C 1
ATOM 735 O O . PRO A 1 89 ? -7.145 -4.914 17.942 1.00 95.19 89 PRO A O 1
ATOM 738 N N . CYS A 1 90 ? -8.514 -5.763 19.506 1.00 95.00 90 CYS A N 1
ATOM 739 C CA . CYS A 1 90 ? -8.152 -7.162 19.308 1.00 95.00 90 CYS A CA 1
ATOM 740 C C . CYS A 1 90 ? -8.968 -7.847 18.209 1.00 95.00 90 CYS A C 1
ATOM 742 O O . CYS A 1 90 ? -8.636 -8.972 17.838 1.00 95.00 90 CYS A O 1
ATOM 744 N N . SER A 1 91 ? -10.001 -7.188 17.677 1.00 93.00 91 SER A N 1
ATOM 745 C CA . SER A 1 91 ? -10.797 -7.723 16.578 1.00 93.00 91 SER A CA 1
ATOM 746 C C . SER A 1 91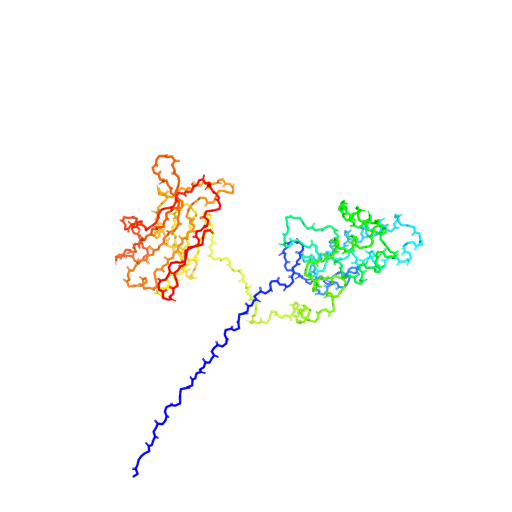 ? -9.931 -7.973 15.345 1.00 93.00 91 SER A C 1
ATOM 748 O O . SER A 1 91 ? -9.113 -7.117 15.001 1.00 93.00 91 SER A O 1
ATOM 750 N N . PRO A 1 92 ? -10.131 -9.084 14.616 1.00 90.38 92 PRO A N 1
ATOM 751 C CA . PRO A 1 92 ? -9.449 -9.303 13.346 1.00 90.38 92 PRO A CA 1
ATOM 752 C C . PRO A 1 92 ? -9.754 -8.207 12.310 1.00 90.38 92 PRO A C 1
ATOM 754 O O . PRO A 1 92 ? -8.969 -8.000 11.393 1.00 90.38 92 PRO A O 1
ATOM 757 N N . TYR A 1 93 ? -10.855 -7.469 12.472 1.00 91.19 93 TYR A N 1
ATOM 758 C CA . TYR A 1 93 ? -11.252 -6.357 11.603 1.00 91.19 93 TYR A CA 1
ATOM 759 C C . TYR A 1 93 ? -10.974 -4.985 12.222 1.00 91.19 93 TYR A C 1
ATOM 761 O O . TYR A 1 93 ? -11.620 -4.006 11.849 1.00 91.19 93 TYR A O 1
ATOM 769 N N . ALA A 1 94 ? -10.059 -4.888 13.191 1.00 93.00 94 ALA A N 1
ATOM 770 C CA . ALA A 1 94 ? -9.824 -3.639 13.908 1.00 93.00 94 ALA A CA 1
ATOM 771 C C . ALA A 1 94 ? -9.485 -2.467 12.964 1.00 93.00 94 ALA A C 1
ATOM 773 O O . ALA A 1 94 ? -9.946 -1.354 13.205 1.00 93.00 94 ALA A O 1
ATOM 774 N N . ALA A 1 95 ? -8.771 -2.697 11.855 1.00 91.25 95 ALA A N 1
ATOM 775 C CA . ALA A 1 95 ? -8.511 -1.644 10.870 1.00 91.25 95 ALA A CA 1
ATOM 776 C C . ALA A 1 95 ? -9.806 -1.016 10.318 1.00 91.25 95 ALA A C 1
ATOM 778 O O . ALA A 1 95 ? -9.933 0.208 10.294 1.00 91.25 95 ALA A O 1
ATOM 779 N N . HIS A 1 96 ? -10.795 -1.838 9.957 1.00 89.25 96 HIS A N 1
ATOM 780 C CA . HIS A 1 96 ? -12.099 -1.373 9.478 1.00 89.25 96 HIS A CA 1
ATOM 781 C C . HIS A 1 96 ? -12.951 -0.754 10.581 1.00 89.25 96 HIS A C 1
ATOM 783 O O . HIS A 1 96 ? -13.525 0.312 10.380 1.00 89.25 96 HIS A O 1
ATOM 789 N N . ILE A 1 97 ? -13.019 -1.402 11.748 1.00 92.38 97 ILE A N 1
ATOM 790 C CA . ILE A 1 97 ? -13.850 -0.951 12.876 1.00 92.38 97 ILE A CA 1
ATOM 791 C C . ILE A 1 97 ? -13.451 0.458 13.322 1.00 92.38 97 ILE A C 1
ATOM 793 O O . ILE A 1 97 ? -14.304 1.229 13.745 1.00 92.38 97 ILE A O 1
ATOM 797 N N . TYR A 1 98 ? -12.172 0.809 13.211 1.00 92.38 98 TYR A N 1
ATOM 798 C CA . TYR A 1 98 ? -11.660 2.132 13.565 1.00 92.38 98 TYR A CA 1
ATOM 799 C C . TYR A 1 98 ? -11.392 3.029 12.345 1.00 92.38 98 TYR A C 1
ATOM 801 O O . TYR A 1 98 ? -10.726 4.056 12.479 1.00 92.38 98 TYR A O 1
ATOM 809 N N . SER A 1 99 ? -11.887 2.663 11.156 1.00 87.62 99 SER A N 1
ATOM 810 C CA . SER A 1 99 ? -11.706 3.415 9.903 1.00 87.62 99 SER A CA 1
ATOM 811 C C . SER A 1 99 ? -10.242 3.749 9.564 1.00 87.62 99 SER A C 1
ATOM 813 O O . SER A 1 99 ? -9.969 4.727 8.873 1.00 87.62 99 SER A O 1
ATOM 815 N N . ALA A 1 100 ? -9.288 2.935 10.025 1.00 86.31 100 ALA A N 1
ATOM 816 C CA . ALA A 1 100 ? -7.848 3.174 9.895 1.00 86.31 100 ALA A CA 1
ATOM 817 C C . ALA A 1 100 ? -7.335 3.064 8.448 1.00 86.31 100 ALA A C 1
ATOM 819 O O . ALA A 1 100 ? -6.245 3.531 8.135 1.00 86.31 100 ALA A O 1
ATOM 820 N N . GLU A 1 101 ? -8.101 2.432 7.560 1.00 76.19 101 GLU A N 1
ATOM 821 C CA . GLU A 1 101 ? -7.699 2.177 6.172 1.00 76.19 101 GLU A CA 1
ATOM 822 C C . GLU A 1 101 ? -7.902 3.371 5.237 1.00 76.19 101 GLU A C 1
ATOM 824 O O . GLU A 1 101 ? -7.267 3.460 4.187 1.00 76.19 101 GLU A O 1
ATOM 829 N N . GLN A 1 102 ? -8.819 4.273 5.593 1.00 66.94 102 GLN A N 1
ATOM 830 C CA . GLN A 1 102 ? -9.243 5.379 4.730 1.00 66.94 102 GLN A CA 1
ATOM 831 C C . GLN A 1 102 ? -8.650 6.725 5.165 1.00 66.94 102 GLN A C 1
ATOM 833 O O . GLN A 1 102 ? -8.757 7.708 4.432 1.00 66.94 102 GLN A O 1
ATOM 838 N N . THR A 1 103 ? -8.026 6.791 6.342 1.00 64.06 103 THR A N 1
ATOM 839 C CA . THR A 1 103 ? -7.598 8.040 6.982 1.00 64.06 103 THR A CA 1
ATOM 840 C C . THR A 1 103 ? -6.148 7.955 7.466 1.00 64.06 103 THR A C 1
ATOM 842 O O . THR A 1 103 ? -5.598 6.879 7.680 1.00 64.06 103 THR A O 1
ATOM 845 N N . MET A 1 104 ? -5.499 9.109 7.670 1.00 62.03 104 MET A N 1
ATOM 846 C CA . MET A 1 104 ? -4.151 9.147 8.268 1.00 62.03 104 MET A CA 1
ATOM 847 C C . MET A 1 104 ? -4.150 8.836 9.776 1.00 62.03 104 MET A C 1
ATOM 849 O O . MET A 1 104 ? -3.088 8.596 10.350 1.00 62.03 104 MET A O 1
ATOM 853 N N . HIS A 1 105 ? -5.325 8.851 10.414 1.00 76.12 105 HIS A N 1
ATOM 854 C CA . HIS A 1 105 ? -5.508 8.622 11.843 1.00 76.12 105 HIS A CA 1
ATOM 855 C C . HIS A 1 105 ? -6.725 7.727 12.073 1.00 76.12 105 HIS A C 1
ATOM 857 O O . HIS A 1 105 ? -7.842 8.097 11.709 1.00 76.12 105 HIS A O 1
ATOM 863 N N . ALA A 1 106 ? -6.503 6.568 12.691 1.00 82.81 106 ALA A N 1
ATOM 864 C CA . ALA A 1 106 ? -7.582 5.696 13.135 1.00 82.81 106 ALA A CA 1
ATOM 865 C C . ALA A 1 106 ? -8.471 6.424 14.156 1.00 82.81 106 ALA A C 1
ATOM 867 O O . ALA A 1 106 ? -7.964 7.167 15.003 1.00 82.81 106 ALA A O 1
ATOM 868 N N . SER A 1 107 ? -9.781 6.179 14.094 1.00 88.19 107 SER A N 1
ATOM 869 C CA . SER A 1 107 ? -10.709 6.613 15.137 1.00 88.19 107 SER A CA 1
ATOM 870 C C . SER A 1 107 ? -10.277 6.040 16.488 1.00 88.19 107 SER A C 1
ATOM 872 O O . SER A 1 107 ? -9.643 4.987 16.567 1.00 88.19 107 SER A O 1
ATOM 874 N N . THR A 1 108 ? -10.622 6.723 17.576 1.00 90.62 108 THR A N 1
ATOM 875 C CA . THR A 1 108 ? -10.363 6.213 18.934 1.00 90.62 108 THR A CA 1
ATOM 876 C C . THR A 1 108 ? -11.566 5.480 19.528 1.00 90.62 108 THR A C 1
ATOM 878 O O . THR A 1 108 ? -11.465 4.924 20.622 1.00 90.62 108 THR A O 1
ATOM 881 N N . PHE A 1 109 ? -12.694 5.446 18.812 1.00 94.12 109 PHE A N 1
ATOM 882 C CA . PHE A 1 109 ? -13.910 4.738 19.199 1.00 94.12 109 PHE A CA 1
ATOM 883 C C . PHE A 1 109 ? -14.321 3.752 18.093 1.00 94.12 109 PHE A C 1
ATOM 885 O O . PHE A 1 109 ? -14.236 4.105 16.915 1.00 94.12 109 PHE A O 1
ATOM 892 N N . PRO A 1 110 ? -14.744 2.523 18.438 1.00 94.25 110 PRO A N 1
ATOM 893 C CA . PRO A 1 110 ? -15.098 1.528 17.437 1.00 94.25 110 PRO A CA 1
ATOM 894 C C . PRO A 1 110 ? -16.413 1.872 16.735 1.00 94.25 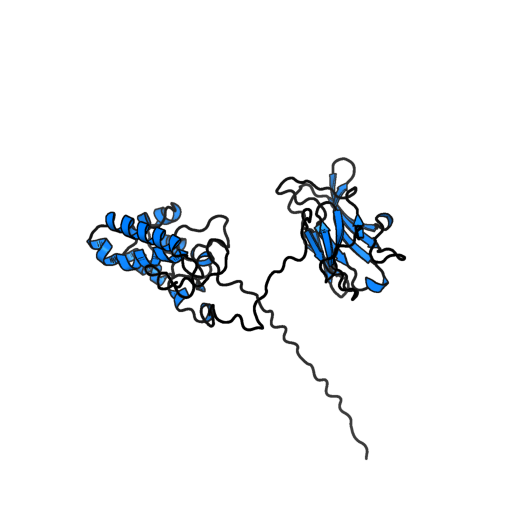110 PRO A C 1
ATOM 896 O O . PRO A 1 110 ? -17.360 2.362 17.350 1.00 94.25 110 PRO A O 1
ATOM 899 N N . GLY A 1 111 ? -16.483 1.540 15.452 1.00 94.00 111 GLY A N 1
ATOM 900 C CA . GLY A 1 111 ? -17.670 1.694 14.634 1.00 94.00 111 GLY A CA 1
ATOM 901 C C . GLY A 1 111 ? -18.809 0.769 15.066 1.00 94.00 111 GLY A C 1
ATOM 902 O O . GLY A 1 111 ? -18.662 -0.457 15.072 1.00 94.00 111 GLY A O 1
ATOM 903 N N . LEU A 1 112 ? -19.963 1.343 15.409 1.00 95.19 112 LEU A N 1
ATOM 904 C CA . LEU A 1 112 ? -21.109 0.598 15.938 1.00 95.19 112 LEU A CA 1
ATOM 905 C C . LEU A 1 112 ? -22.221 0.442 14.898 1.00 95.19 112 LEU A C 1
ATOM 907 O O . LEU A 1 112 ? -22.503 1.344 14.112 1.00 95.19 112 LEU A O 1
ATOM 911 N N . CYS A 1 113 ? -22.910 -0.698 14.925 1.00 94.00 113 CYS A N 1
ATOM 912 C CA . CYS A 1 113 ? -24.135 -0.888 14.156 1.00 94.00 113 CYS A CA 1
ATOM 913 C C . CYS A 1 113 ? -25.258 -0.018 14.719 1.00 94.00 113 CYS A C 1
ATOM 915 O O . CYS A 1 113 ? -25.377 0.120 15.933 1.00 94.00 113 CYS A O 1
ATOM 917 N N . SER A 1 114 ? -26.143 0.489 13.857 1.00 92.12 114 SER A N 1
ATOM 918 C CA . SER A 1 114 ? -27.205 1.440 14.233 1.00 92.12 114 SER A CA 1
ATOM 919 C C . SER A 1 114 ? -28.047 1.005 15.450 1.00 92.12 114 SER A C 1
ATOM 921 O O . SER A 1 114 ? -28.222 1.780 16.396 1.00 92.12 114 SER A O 1
ATOM 923 N N . ASN A 1 115 ? -28.496 -0.256 15.484 1.00 91.75 115 ASN A N 1
ATOM 924 C CA . ASN A 1 115 ? -29.291 -0.787 16.599 1.00 91.75 115 ASN A CA 1
ATOM 925 C C . ASN A 1 115 ? -28.478 -0.846 17.899 1.00 91.75 115 ASN A C 1
ATOM 927 O O . ASN A 1 115 ? -28.923 -0.359 18.936 1.00 91.75 115 ASN A O 1
ATOM 931 N N . TYR A 1 116 ? -27.257 -1.380 17.824 1.00 94.56 116 TYR A N 1
ATOM 932 C CA . TYR A 1 116 ? -26.371 -1.494 18.979 1.00 94.56 116 TYR A CA 1
ATOM 933 C C . TYR A 1 116 ? -25.938 -0.122 19.506 1.00 94.56 116 TYR A C 1
ATOM 935 O O . TYR A 1 116 ? -25.926 0.098 20.713 1.00 94.56 116 TYR A O 1
ATOM 943 N N . CYS A 1 117 ? -25.669 0.832 18.611 1.00 96.50 117 CYS A N 1
ATOM 944 C CA . CYS A 1 117 ? -25.394 2.216 18.974 1.00 96.50 117 CYS A CA 1
ATOM 945 C C . CYS A 1 117 ? -26.571 2.845 19.720 1.00 96.50 117 CYS A C 1
ATOM 947 O O . CYS A 1 117 ? -26.379 3.470 20.760 1.00 96.50 117 CYS A O 1
ATOM 949 N N . SER A 1 118 ? -27.796 2.648 19.227 1.00 95.69 118 SER A N 1
ATOM 950 C CA . SER A 1 118 ? -28.998 3.197 19.859 1.00 95.69 118 SER A CA 1
ATOM 951 C C . SER A 1 118 ? -29.204 2.646 21.274 1.00 95.69 118 SER A C 1
ATOM 953 O O . SER A 1 118 ? -29.539 3.402 22.192 1.00 95.69 118 SER A O 1
ATOM 955 N N . GLU A 1 119 ? -28.974 1.346 21.473 1.00 95.69 119 GLU A N 1
ATOM 956 C CA . GLU A 1 119 ? -29.040 0.707 22.791 1.00 95.69 119 GLU A CA 1
ATOM 957 C C . GLU A 1 119 ? -27.923 1.183 23.724 1.00 95.69 119 GLU A C 1
ATOM 959 O O . GLU A 1 119 ? -28.207 1.602 24.851 1.00 95.69 119 GLU A O 1
ATOM 964 N N . PHE A 1 120 ? -26.674 1.179 23.244 1.00 96.38 120 PHE A N 1
ATOM 965 C CA . PHE A 1 120 ? -25.515 1.681 23.981 1.00 96.38 120 PHE A CA 1
ATOM 966 C C . PHE A 1 120 ? -25.723 3.136 24.402 1.00 96.38 120 PHE A C 1
ATOM 968 O O . PHE A 1 120 ? -25.503 3.476 25.560 1.00 96.38 120 PHE A O 1
ATOM 975 N N . TYR A 1 121 ? -26.200 3.993 23.500 1.00 96.94 121 TYR A N 1
ATOM 976 C CA . TYR A 1 121 ? -26.426 5.401 23.799 1.00 96.94 121 TYR A CA 1
ATOM 977 C C . TYR A 1 121 ? -27.485 5.581 24.892 1.00 96.94 121 TYR A C 1
ATOM 979 O O . TYR A 1 121 ? -27.304 6.363 25.824 1.00 96.94 121 TYR A O 1
ATOM 987 N N . THR A 1 122 ? -28.588 4.837 24.798 1.00 95.69 122 THR A N 1
ATOM 988 C CA . THR A 1 122 ? -29.708 4.957 25.742 1.00 95.69 122 THR A CA 1
ATOM 989 C C . THR A 1 122 ? -29.314 4.514 27.150 1.00 95.69 122 THR A C 1
ATOM 991 O O . THR A 1 122 ? -29.751 5.123 28.123 1.00 95.69 122 THR A O 1
ATOM 994 N N . LYS A 1 123 ? -28.490 3.467 27.267 1.00 95.12 123 LYS A N 1
ATOM 995 C CA . LYS A 1 123 ? -28.123 2.874 28.562 1.00 95.12 123 LYS A CA 1
ATOM 996 C C . LYS A 1 123 ? -26.810 3.409 29.134 1.00 95.12 123 LYS A C 1
ATOM 998 O O . LYS A 1 123 ? -26.686 3.539 30.345 1.00 95.12 123 LYS A O 1
ATOM 1003 N N . CYS A 1 124 ? -25.831 3.682 28.275 1.00 96.69 124 CYS A N 1
ATOM 1004 C CA . CYS A 1 124 ? -24.416 3.710 28.641 1.00 96.69 124 CYS A CA 1
ATOM 1005 C C . CYS A 1 124 ? -23.596 4.811 27.949 1.00 96.69 124 CYS A C 1
ATOM 1007 O O . CYS A 1 124 ? -22.368 4.754 28.003 1.00 96.69 124 CYS A O 1
ATOM 1009 N N . LYS A 1 125 ? -24.213 5.830 27.327 1.00 95.38 125 LYS A N 1
ATOM 1010 C CA . LYS A 1 125 ? -23.475 6.885 26.596 1.00 95.38 125 LYS A CA 1
ATOM 1011 C C . LYS A 1 125 ? -22.362 7.560 27.403 1.00 95.38 125 LYS A C 1
ATOM 1013 O O . LYS A 1 125 ? -21.350 7.951 26.831 1.00 95.38 125 LYS A O 1
ATOM 1018 N N . ASP A 1 126 ? -22.520 7.679 28.722 1.00 93.38 126 ASP A N 1
ATOM 1019 C CA . ASP A 1 126 ? -21.513 8.299 29.589 1.00 93.38 126 ASP A CA 1
ATOM 1020 C C . ASP A 1 126 ? -20.206 7.497 29.658 1.00 93.38 126 ASP A C 1
ATOM 1022 O O . ASP A 1 126 ? -19.157 8.088 29.912 1.00 93.38 126 ASP A O 1
ATOM 1026 N N . LEU A 1 127 ? -20.222 6.197 29.330 1.00 94.81 127 LEU A N 1
ATOM 1027 C CA . LEU A 1 127 ? -18.998 5.410 29.168 1.00 94.81 127 LEU A CA 1
ATOM 1028 C C . LEU A 1 127 ? -18.079 5.963 28.076 1.00 94.81 127 LEU A C 1
ATOM 1030 O O . LEU A 1 127 ? -16.861 5.826 28.189 1.00 94.81 127 LEU A O 1
ATOM 1034 N N . ALA A 1 128 ? -18.626 6.600 27.032 1.00 94.19 128 ALA A N 1
ATOM 1035 C CA . ALA A 1 128 ? -17.826 7.127 25.927 1.00 94.19 128 ALA A CA 1
ATOM 1036 C C . ALA A 1 128 ? -16.737 8.096 26.422 1.00 94.19 128 ALA A C 1
ATOM 1038 O O . ALA A 1 128 ? -15.615 8.053 25.925 1.00 94.19 128 ALA A O 1
ATOM 1039 N N . LYS A 1 129 ? -17.018 8.866 27.485 1.00 94.00 129 LYS A N 1
ATOM 1040 C CA . LYS A 1 129 ? -16.081 9.809 28.128 1.00 94.00 129 LYS A CA 1
ATOM 1041 C C . LYS A 1 129 ? -14.800 9.154 28.654 1.00 94.00 129 LYS A C 1
ATOM 1043 O O . LYS A 1 129 ? -13.796 9.836 28.822 1.00 94.00 129 LYS A O 1
ATOM 1048 N N . TYR A 1 130 ? -14.835 7.849 28.914 1.00 93.62 130 TYR A N 1
ATOM 1049 C CA . TYR A 1 130 ? -13.710 7.080 29.451 1.00 93.62 130 TYR A CA 1
ATOM 1050 C C . TYR A 1 130 ? -13.044 6.184 28.390 1.00 93.62 130 TYR A C 1
ATOM 1052 O O . TYR A 1 130 ? -11.909 5.720 28.557 1.00 93.62 130 TYR A O 1
ATOM 1060 N N . ILE A 1 131 ? -13.737 5.934 27.277 1.00 92.62 131 ILE A N 1
ATOM 1061 C CA . ILE A 1 131 ? -13.303 5.005 26.225 1.00 92.62 131 ILE A CA 1
ATOM 1062 C C . ILE A 1 131 ? -12.634 5.746 25.061 1.00 92.62 131 ILE A C 1
ATOM 1064 O O . ILE A 1 131 ? -11.690 5.216 24.471 1.00 92.62 131 ILE A O 1
ATOM 1068 N N . THR A 1 132 ? -13.035 6.981 24.771 1.00 93.94 132 THR A N 1
ATOM 1069 C CA . THR A 1 132 ? -12.474 7.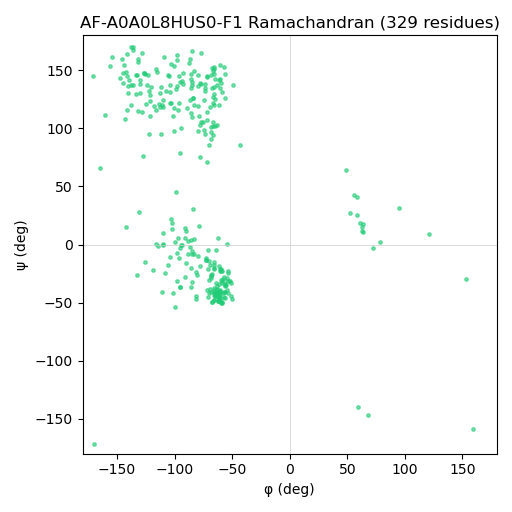782 23.678 1.00 93.94 132 THR A CA 1
ATOM 1070 C C . THR A 1 132 ? -12.004 9.151 24.161 1.00 93.94 132 THR A C 1
ATOM 1072 O O . THR A 1 132 ? -12.567 9.736 25.083 1.00 93.94 132 THR A O 1
ATOM 1075 N N . SER A 1 133 ? -10.947 9.655 23.525 1.00 91.62 133 SER A N 1
ATOM 1076 C CA . SER A 1 133 ? -10.458 11.029 23.669 1.00 91.62 133 SER A CA 1
ATOM 1077 C C . SER A 1 133 ? -10.908 11.941 22.518 1.00 91.62 133 SER A C 1
ATOM 1079 O O . SER A 1 133 ? -10.492 13.099 22.458 1.00 91.62 133 SER A O 1
ATOM 1081 N N . ASP A 1 134 ? -11.703 11.418 21.582 1.00 91.88 134 ASP A N 1
ATOM 1082 C CA . ASP A 1 134 ? -12.138 12.115 20.377 1.00 91.88 134 ASP A CA 1
ATOM 1083 C C . ASP A 1 134 ? -13.168 13.196 20.714 1.00 91.88 134 ASP A C 1
ATOM 1085 O O . ASP A 1 134 ? -14.278 12.915 21.169 1.00 91.88 134 ASP A O 1
ATOM 1089 N N . GLN A 1 135 ? -12.788 14.454 20.498 1.00 92.69 135 GLN A N 1
ATOM 1090 C CA . GLN A 1 135 ? -13.629 15.598 20.840 1.00 92.69 135 GLN A CA 1
ATOM 1091 C C . GLN A 1 135 ? -14.877 15.699 19.959 1.00 92.69 135 GLN A C 1
ATOM 1093 O O . GLN A 1 135 ? -15.888 16.226 20.421 1.00 92.69 135 GLN A O 1
ATOM 1098 N N . GLU A 1 136 ? -14.839 15.180 18.728 1.00 92.12 136 GLU A N 1
ATOM 1099 C CA . GLU A 1 136 ? -16.002 15.163 17.842 1.00 92.12 136 GLU A CA 1
ATOM 1100 C C . GLU A 1 136 ? -17.069 14.229 18.411 1.00 92.12 136 GLU A C 1
ATOM 1102 O O . GLU A 1 136 ? -18.209 14.638 18.636 1.00 92.12 136 GLU A O 1
ATOM 1107 N N . ILE A 1 137 ? -16.668 13.008 18.775 1.00 93.62 137 ILE A N 1
ATOM 1108 C CA . ILE A 1 137 ? -17.564 12.019 19.382 1.00 93.62 137 ILE A CA 1
ATOM 1109 C C . ILE A 1 137 ? -18.112 12.541 20.712 1.00 93.62 137 ILE A C 1
ATOM 1111 O O . ILE A 1 137 ? -19.325 12.524 20.933 1.00 93.62 137 ILE A O 1
ATOM 1115 N N . LEU A 1 138 ? -17.248 13.061 21.588 1.00 95.50 138 LEU A N 1
ATOM 1116 C CA . LEU A 1 138 ? -17.664 13.590 22.891 1.00 95.50 138 LEU A CA 1
ATOM 1117 C C . LEU A 1 138 ? -18.634 14.777 22.760 1.00 95.50 138 LEU A C 1
ATOM 1119 O O . LEU A 1 138 ? -19.559 14.900 23.566 1.00 95.50 138 LEU A O 1
ATOM 1123 N N . GLY A 1 139 ? -18.479 15.605 21.722 1.00 94.56 139 GLY A N 1
ATOM 1124 C CA . GLY A 1 139 ? -19.373 16.724 21.418 1.00 94.56 139 GLY A CA 1
ATOM 1125 C C . GLY A 1 139 ? -20.796 16.312 21.025 1.00 94.56 139 GLY A C 1
ATOM 1126 O O . GLY A 1 139 ? -21.722 17.112 21.157 1.00 94.56 139 GLY A O 1
ATOM 1127 N N . THR A 1 140 ? -21.004 15.061 20.601 1.00 95.81 140 THR A N 1
ATOM 1128 C CA . THR A 1 140 ? -22.316 14.551 20.158 1.00 95.81 140 THR A CA 1
ATOM 1129 C C . THR A 1 140 ? -23.136 13.851 21.247 1.00 95.81 140 THR A C 1
ATOM 1131 O O . THR A 1 140 ? -24.273 13.447 21.005 1.00 95.81 140 THR A O 1
ATOM 1134 N N . LEU A 1 141 ? -22.631 13.745 22.484 1.00 95.19 141 LEU A N 1
ATOM 1135 C CA . LEU A 1 141 ? -23.304 13.024 23.582 1.00 95.19 141 LEU A CA 1
ATOM 1136 C C . LEU A 1 141 ? -24.658 13.624 24.023 1.00 95.19 141 LEU A C 1
ATOM 1138 O O . LEU A 1 141 ? -25.362 13.038 24.854 1.00 95.19 141 LEU A O 1
ATOM 1142 N N . ASN A 1 142 ? -25.054 14.768 23.463 1.00 94.56 142 ASN A N 1
ATOM 1143 C CA . ASN A 1 142 ? -26.344 15.425 23.673 1.00 94.56 142 ASN A CA 1
ATOM 1144 C C . ASN A 1 142 ? -27.472 14.919 22.750 1.00 94.56 142 ASN A C 1
ATOM 1146 O O . ASN A 1 142 ? -28.635 15.092 23.105 1.00 94.56 142 ASN A O 1
ATOM 1150 N N . SER A 1 143 ? -27.160 14.279 21.617 1.00 96.75 143 SER A N 1
ATOM 1151 C CA . SER A 1 143 ? -28.148 13.724 20.681 1.00 96.75 143 SER A CA 1
ATOM 1152 C C . SER A 1 143 ? -27.770 12.304 20.278 1.00 96.75 143 SER A C 1
ATOM 1154 O O . SER A 1 143 ? -26.648 12.037 19.852 1.00 96.75 143 SER A O 1
ATOM 1156 N N . LYS A 1 144 ? -28.736 11.388 20.392 1.00 96.38 144 LYS A N 1
ATOM 1157 C CA . LYS A 1 144 ? -28.570 9.991 19.980 1.00 96.38 144 LYS A CA 1
ATOM 1158 C C . LYS A 1 144 ? -28.286 9.898 18.485 1.00 96.38 144 LYS A C 1
ATOM 1160 O O . LYS A 1 144 ? -27.422 9.138 18.068 1.00 96.38 144 LYS A O 1
ATOM 1165 N N . GLU A 1 145 ? -29.018 10.678 17.698 1.00 95.25 145 GLU A N 1
ATOM 1166 C CA . GLU A 1 145 ? -28.934 10.710 16.244 1.00 95.25 145 GLU A CA 1
ATOM 1167 C C . GLU A 1 145 ? -27.543 11.169 15.807 1.00 95.25 145 GLU A C 1
ATOM 1169 O O . GLU A 1 1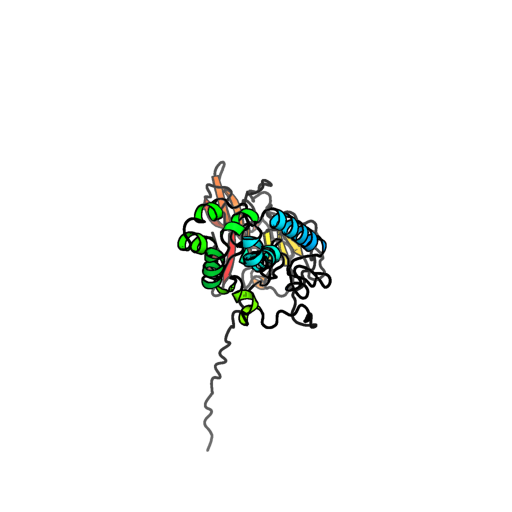45 ? -26.902 10.479 15.021 1.00 95.25 145 GLU A O 1
ATOM 1174 N N . ASN A 1 146 ? -27.038 12.266 16.381 1.00 95.12 146 ASN A N 1
ATOM 1175 C CA . ASN A 1 146 ? -25.706 12.776 16.056 1.00 95.12 146 ASN A CA 1
ATOM 1176 C C . ASN A 1 146 ? -24.601 11.816 16.502 1.00 95.12 146 ASN A C 1
ATOM 1178 O O . ASN A 1 146 ? -23.681 11.556 15.733 1.00 95.12 146 ASN A O 1
ATOM 1182 N N . PHE A 1 147 ? -24.704 11.255 17.712 1.00 96.44 147 PHE A N 1
ATOM 1183 C CA . PHE A 1 147 ? -23.724 10.286 18.196 1.00 96.44 147 PHE A CA 1
ATOM 1184 C C . PHE A 1 147 ? -23.658 9.063 17.284 1.00 96.44 147 PHE A C 1
ATOM 1186 O O . PHE A 1 147 ? -22.579 8.700 16.822 1.00 96.44 147 PHE A O 1
ATOM 1193 N N . CYS A 1 148 ? -24.809 8.464 16.969 1.00 95.38 148 CYS A N 1
ATOM 1194 C CA . CYS A 1 148 ? -24.851 7.285 16.114 1.00 95.38 148 CYS A CA 1
ATOM 1195 C C . CYS A 1 148 ? -24.474 7.572 14.664 1.00 95.38 148 CYS A C 1
ATOM 1197 O O . CYS A 1 148 ? -23.909 6.691 14.031 1.00 95.38 148 CYS A O 1
ATOM 1199 N N . LEU A 1 149 ? -24.714 8.783 14.155 1.00 92.81 149 LEU A N 1
ATOM 1200 C CA . LEU A 1 149 ? -24.228 9.196 12.841 1.00 92.81 149 LEU A CA 1
ATOM 1201 C C . LEU A 1 149 ? -22.692 9.227 12.794 1.00 92.81 149 LEU A C 1
ATOM 1203 O O . LEU A 1 149 ? -22.108 8.736 11.835 1.00 92.81 149 LEU A O 1
ATOM 1207 N N . VAL A 1 150 ? -22.043 9.780 13.827 1.00 91.69 150 VAL A N 1
ATOM 1208 C CA . VAL A 1 150 ? -20.578 9.928 13.874 1.00 91.69 150 VAL A CA 1
ATOM 1209 C C . VAL A 1 150 ? -19.871 8.588 14.087 1.00 91.69 150 VAL A C 1
ATOM 1211 O O . VAL A 1 150 ? -18.839 8.339 13.471 1.00 91.69 150 VAL A O 1
ATOM 1214 N N . VAL A 1 151 ? -20.411 7.703 14.933 1.00 92.25 151 VAL A N 1
ATOM 1215 C CA . VAL A 1 151 ? -19.779 6.395 15.203 1.00 92.25 151 VAL A CA 1
ATOM 1216 C C . VAL A 1 151 ? -20.181 5.301 14.210 1.00 92.25 151 VAL A C 1
ATOM 1218 O O . VAL A 1 151 ? -19.722 4.166 14.332 1.00 92.25 151 VAL A O 1
ATOM 1221 N N . GLN A 1 152 ? -21.061 5.584 13.251 1.00 89.56 152 GLN A N 1
ATOM 1222 C CA . GLN A 1 152 ? -21.444 4.614 12.230 1.00 89.56 152 GLN A CA 1
ATOM 1223 C C . GLN A 1 152 ? -20.355 4.500 11.152 1.00 89.56 152 GLN A C 1
ATOM 1225 O O . GLN A 1 152 ? -19.795 5.492 10.692 1.00 89.56 152 GLN A O 1
ATOM 1230 N N . LEU A 1 153 ? -20.086 3.271 10.705 1.00 84.06 153 LEU A N 1
ATOM 1231 C CA . LEU A 1 153 ? -19.197 3.018 9.570 1.00 84.06 153 LEU A CA 1
ATOM 1232 C C . LEU A 1 153 ? -19.919 3.242 8.241 1.00 84.06 153 LEU A C 1
ATOM 1234 O O . LEU A 1 153 ? -21.102 2.924 8.096 1.00 84.06 153 LEU A O 1
ATOM 1238 N N . THR A 1 154 ? -19.171 3.725 7.248 1.00 79.75 154 THR A N 1
ATOM 1239 C CA . THR A 1 154 ? -19.627 3.801 5.852 1.00 79.75 154 THR A CA 1
ATOM 1240 C C . THR A 1 154 ? -19.907 2.415 5.279 1.00 79.75 154 THR A C 1
ATOM 1242 O O . THR A 1 154 ? -20.898 2.237 4.574 1.00 79.75 154 THR A O 1
ATOM 1245 N N . ASP A 1 155 ? -19.069 1.433 5.617 1.00 80.25 155 ASP A N 1
ATOM 1246 C CA . ASP A 1 155 ? -19.303 0.023 5.325 1.00 80.25 155 ASP A CA 1
ATOM 1247 C C . ASP A 1 155 ? -19.965 -0.661 6.530 1.00 80.25 155 ASP A C 1
ATOM 1249 O O . ASP A 1 155 ? -19.327 -0.992 7.535 1.00 80.25 155 ASP A O 1
ATOM 1253 N N . THR A 1 156 ? -21.281 -0.839 6.439 1.00 82.75 156 THR A N 1
ATOM 1254 C CA . THR A 1 156 ? -22.089 -1.405 7.521 1.00 82.75 156 THR A CA 1
ATOM 1255 C C . THR A 1 156 ? -21.838 -2.891 7.749 1.00 82.75 156 THR A C 1
ATOM 1257 O O . THR A 1 156 ? -22.228 -3.396 8.798 1.00 82.75 156 THR A O 1
ATOM 1260 N N . ASP A 1 157 ? -21.177 -3.600 6.829 1.00 83.69 157 ASP A N 1
ATOM 1261 C CA . ASP A 1 157 ? -20.894 -5.026 7.013 1.00 83.69 157 ASP A CA 1
ATOM 1262 C C . ASP A 1 157 ? -19.885 -5.261 8.152 1.00 83.69 157 ASP A C 1
ATOM 1264 O O . ASP A 1 157 ? -19.927 -6.307 8.805 1.00 83.69 157 ASP A O 1
ATOM 1268 N N . TYR A 1 158 ? -19.039 -4.261 8.442 1.00 85.25 158 TYR A N 1
ATOM 1269 C CA . TYR A 1 158 ? -18.000 -4.287 9.481 1.00 85.25 158 TYR A CA 1
ATOM 1270 C C . TYR A 1 158 ? -18.408 -3.635 10.801 1.00 85.25 158 TYR A C 1
ATOM 1272 O O . TYR A 1 158 ? -17.577 -3.493 11.697 1.00 85.25 158 TYR A O 1
ATOM 1280 N N . CYS A 1 159 ? -19.665 -3.216 10.953 1.00 87.88 159 CYS A N 1
ATOM 1281 C CA . CYS A 1 159 ? -20.100 -2.583 12.191 1.00 87.88 159 CYS A CA 1
ATOM 1282 C C . CYS A 1 159 ? -20.199 -3.601 13.342 1.00 87.88 159 CYS A C 1
ATOM 1284 O O . CYS A 1 159 ? -20.593 -4.760 13.160 1.00 87.88 159 CYS A O 1
ATOM 1286 N N . TYR A 1 160 ? -19.866 -3.176 14.562 1.00 90.69 160 TYR A N 1
ATOM 1287 C CA . TYR A 1 160 ? -19.984 -4.024 15.750 1.00 90.69 160 TYR A CA 1
ATOM 1288 C C . TYR A 1 160 ? -21.406 -3.978 16.346 1.00 90.69 160 TYR A C 1
ATOM 1290 O O . TYR A 1 160 ? -21.986 -2.891 16.427 1.00 90.69 160 TYR A O 1
ATOM 1298 N N . PRO A 1 161 ? -21.989 -5.104 16.813 1.00 90.50 161 PRO A N 1
ATOM 1299 C CA . PRO A 1 161 ? -21.439 -6.462 16.877 1.00 90.50 161 PRO A CA 1
ATOM 1300 C C . PRO A 1 161 ? -21.797 -7.347 15.678 1.00 90.50 161 PRO A C 1
ATOM 1302 O O . PRO A 1 161 ? -21.388 -8.507 15.654 1.00 90.50 161 PRO A O 1
ATOM 1305 N N . ASN A 1 162 ? -22.569 -6.853 14.700 1.00 88.69 162 ASN A N 1
ATOM 1306 C CA . ASN A 1 162 ? -23.070 -7.688 13.600 1.00 88.69 162 ASN A CA 1
ATOM 1307 C C . ASN A 1 162 ? -21.937 -8.343 12.806 1.00 88.69 162 ASN A C 1
ATOM 1309 O O . ASN A 1 162 ? -22.097 -9.483 12.368 1.00 88.69 162 ASN A O 1
ATOM 1313 N N . LEU A 1 163 ? -20.779 -7.681 12.709 1.00 85.31 163 LEU A N 1
ATOM 1314 C CA . LEU A 1 163 ? -19.579 -8.240 12.093 1.00 85.31 163 LEU A CA 1
ATOM 1315 C C . LEU A 1 163 ? -19.194 -9.607 12.667 1.00 85.31 163 LEU A C 1
ATOM 1317 O O . LEU A 1 163 ? -18.687 -10.422 11.918 1.00 85.31 163 LEU A O 1
ATOM 1321 N N . LEU A 1 164 ? -19.455 -9.896 13.951 1.00 80.88 164 LEU A N 1
ATOM 1322 C CA . LEU A 1 164 ? -19.106 -11.178 14.586 1.00 80.88 164 LEU A CA 1
ATOM 1323 C C . LEU A 1 164 ? -19.972 -12.345 14.094 1.00 80.88 164 LEU A C 1
ATOM 1325 O O . LEU A 1 164 ? -19.603 -13.504 14.248 1.00 80.88 164 LEU A O 1
ATOM 1329 N N . LYS A 1 165 ? -21.151 -12.039 13.548 1.00 80.75 165 LYS A N 1
ATOM 1330 C CA . LYS A 1 165 ? -22.127 -13.019 13.050 1.00 80.75 165 LYS A CA 1
ATOM 1331 C C . LYS A 1 165 ? -22.242 -13.001 11.530 1.00 80.75 165 LYS A C 1
ATOM 1333 O O . LYS A 1 165 ? -23.039 -13.746 10.972 1.00 80.75 165 LYS A O 1
ATOM 1338 N N . ASN A 1 166 ? -21.491 -12.132 10.860 1.00 78.81 166 ASN A N 1
ATOM 1339 C CA . ASN A 1 166 ? -21.558 -11.995 9.418 1.00 78.81 166 ASN A CA 1
ATOM 1340 C C . ASN A 1 166 ? -20.910 -13.222 8.766 1.00 78.81 166 ASN A C 1
ATOM 1342 O O . ASN A 1 166 ? -19.691 -13.379 8.808 1.00 78.81 166 ASN A O 1
ATOM 1346 N N . GLU A 1 167 ? -21.719 -14.101 8.180 1.00 76.06 167 GLU A N 1
ATOM 1347 C CA . GLU A 1 167 ? -21.224 -15.318 7.536 1.00 76.06 167 GLU A CA 1
ATOM 1348 C C . GLU A 1 167 ? -20.325 -14.991 6.344 1.00 76.06 167 GLU A C 1
ATOM 1350 O O . GLU A 1 167 ? -19.292 -15.617 6.183 1.00 76.06 167 GLU A O 1
ATOM 1355 N N . HIS A 1 168 ? -20.617 -13.963 5.547 1.00 73.69 168 HIS A N 1
ATOM 1356 C CA . HIS A 1 168 ? -19.751 -13.604 4.419 1.00 73.69 168 HIS A CA 1
ATOM 1357 C C . HIS A 1 168 ? -18.358 -13.159 4.853 1.00 73.69 168 HIS A C 1
ATOM 1359 O O . HIS A 1 168 ? -17.389 -13.397 4.133 1.00 73.69 168 HIS A O 1
ATOM 1365 N N . LEU A 1 169 ? -18.272 -12.506 6.011 1.00 74.12 169 LEU A N 1
ATOM 1366 C CA . LEU A 1 169 ? -17.005 -12.067 6.565 1.00 74.12 169 LEU A CA 1
ATOM 1367 C C . LEU A 1 169 ? -16.293 -13.203 7.286 1.00 74.12 169 LEU A C 1
ATOM 1369 O O . LEU A 1 169 ? -15.108 -13.369 7.051 1.00 74.12 169 LEU A O 1
ATOM 1373 N N . ASN A 1 170 ? -16.991 -13.999 8.101 1.00 73.69 170 ASN A N 1
ATOM 1374 C CA . ASN A 1 170 ? -16.367 -14.989 8.986 1.00 73.69 170 ASN A CA 1
ATOM 1375 C C . ASN A 1 170 ? -16.345 -16.424 8.434 1.00 73.69 170 ASN A C 1
ATOM 1377 O O . ASN A 1 170 ? -15.720 -17.300 9.035 1.00 73.69 170 ASN A O 1
ATOM 1381 N N . PHE A 1 171 ? -17.002 -16.704 7.305 1.00 62.06 171 PHE A N 1
ATOM 1382 C CA . PHE A 1 171 ? -16.976 -18.025 6.679 1.00 62.06 171 PHE A CA 1
ATOM 1383 C C . PHE A 1 171 ? -15.561 -18.352 6.200 1.00 62.06 171 PHE A C 1
ATOM 1385 O O . PHE A 1 171 ? -14.955 -17.601 5.439 1.00 62.06 171 PHE A O 1
ATOM 1392 N N . ASN A 1 172 ? -15.038 -19.498 6.642 1.00 55.69 172 ASN A N 1
ATOM 1393 C CA . ASN A 1 172 ? -13.672 -19.953 6.368 1.00 55.69 172 ASN A CA 1
ATOM 1394 C C . ASN A 1 172 ? -12.560 -18.995 6.830 1.00 55.69 172 ASN A C 1
ATOM 1396 O O . ASN A 1 172 ? -11.433 -19.075 6.338 1.00 55.69 172 ASN A O 1
ATOM 1400 N N . ILE A 1 173 ? -12.822 -18.151 7.834 1.00 56.09 173 ILE A N 1
ATOM 1401 C CA . ILE A 1 173 ? -11.748 -17.506 8.590 1.00 56.09 173 ILE A CA 1
ATOM 1402 C C . ILE A 1 173 ? -11.183 -18.515 9.586 1.00 56.09 173 ILE A C 1
ATOM 1404 O O . ILE A 1 173 ? -11.457 -18.511 10.782 1.00 56.09 173 ILE A O 1
ATOM 1408 N N . SER A 1 174 ? -10.399 -19.445 9.065 1.00 46.12 174 SER A N 1
ATOM 1409 C CA . SER A 1 174 ? -9.567 -20.327 9.866 1.00 46.12 174 SER A CA 1
ATOM 1410 C C . SER A 1 174 ? -8.115 -19.934 9.647 1.00 46.12 174 SER A C 1
ATOM 1412 O O . SER A 1 174 ? -7.623 -19.991 8.521 1.00 46.12 174 SER A O 1
ATOM 1414 N N . ILE A 1 175 ? -7.390 -19.635 10.732 1.00 49.66 175 ILE A N 1
ATOM 1415 C CA . ILE A 1 175 ? -5.912 -19.602 10.725 1.00 49.66 175 ILE A CA 1
ATOM 1416 C C . ILE A 1 175 ? -5.343 -20.927 10.194 1.00 49.66 175 ILE A C 1
ATOM 1418 O O . ILE A 1 175 ? -4.241 -20.991 9.652 1.00 49.66 175 ILE A O 1
ATOM 1422 N N . GLN A 1 176 ? -6.109 -22.007 10.309 1.00 39.69 176 GLN A N 1
ATOM 1423 C CA . GLN A 1 176 ? -5.742 -23.324 9.828 1.00 39.69 176 GLN A CA 1
ATOM 1424 C C . GLN A 1 176 ? -6.309 -23.593 8.439 1.00 39.69 176 GLN A C 1
ATOM 1426 O O . GLN A 1 176 ? -7.280 -24.321 8.307 1.00 39.69 176 GLN A O 1
ATOM 1431 N N . GLN A 1 177 ? -5.663 -23.044 7.412 1.00 35.62 177 GLN A N 1
ATOM 1432 C CA . GLN A 1 177 ? -5.443 -23.739 6.138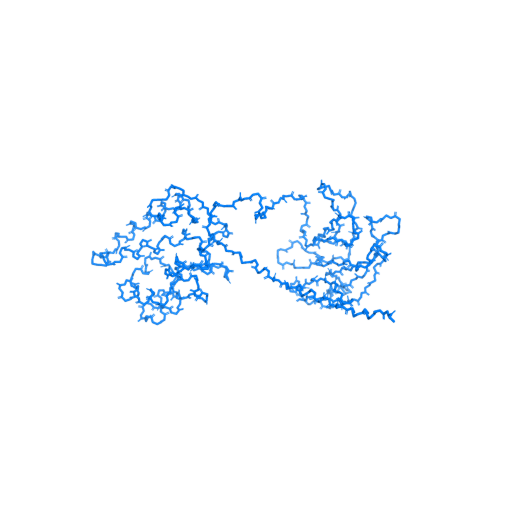 1.00 35.62 177 GLN A CA 1
ATOM 1433 C C . GLN A 1 177 ? -4.362 -23.006 5.322 1.00 35.62 177 GLN A C 1
ATOM 1435 O O . GLN A 1 177 ? -4.580 -22.531 4.214 1.00 35.62 177 GLN A O 1
ATOM 1440 N N . ILE A 1 178 ? -3.123 -23.008 5.832 1.00 42.06 178 ILE A N 1
ATOM 1441 C CA . ILE A 1 178 ? -1.966 -23.147 4.932 1.00 42.06 178 ILE A CA 1
ATOM 1442 C C . ILE A 1 178 ? -1.979 -24.609 4.464 1.00 42.06 178 ILE A C 1
ATOM 1444 O O . ILE A 1 178 ? -1.192 -25.448 4.898 1.00 42.06 178 ILE A O 1
ATOM 1448 N N . THR A 1 179 ? -2.946 -24.957 3.617 1.00 39.19 179 THR A N 1
ATOM 1449 C CA . THR A 1 179 ? -2.779 -26.084 2.705 1.00 39.19 179 THR A CA 1
ATOM 1450 C C . THR A 1 179 ? -1.675 -25.715 1.726 1.00 39.19 179 THR A C 1
ATOM 1452 O O . THR A 1 179 ? -1.448 -24.542 1.436 1.00 39.19 179 THR A O 1
ATOM 1455 N N . LYS A 1 180 ? -0.976 -26.721 1.199 1.00 42.09 180 LYS A N 1
ATOM 1456 C CA . LYS A 1 180 ? 0.104 -26.585 0.205 1.00 42.09 180 LYS A CA 1
ATOM 1457 C C . LYS A 1 180 ? -0.265 -25.803 -1.074 1.00 42.09 180 LYS A C 1
ATOM 1459 O O . LYS A 1 180 ? 0.594 -25.630 -1.928 1.00 42.09 180 LYS A O 1
ATOM 1464 N N . GLU A 1 181 ? -1.489 -25.302 -1.196 1.00 53.81 181 GLU A N 1
ATOM 1465 C CA . GLU A 1 181 ? -1.977 -24.445 -2.269 1.00 53.81 181 GLU A CA 1
ATOM 1466 C C . GLU A 1 181 ? -2.907 -23.393 -1.633 1.00 53.81 181 GLU A C 1
ATOM 1468 O O . GLU A 1 181 ? -3.926 -23.763 -1.052 1.00 53.81 181 GLU A O 1
ATOM 1473 N N . GLY A 1 182 ? -2.554 -22.098 -1.683 1.00 47.31 182 GLY A N 1
ATOM 1474 C CA . GLY A 1 182 ? -3.513 -21.026 -1.358 1.00 47.31 182 GLY A CA 1
ATOM 1475 C C . GLY A 1 182 ? -2.970 -19.695 -0.822 1.00 47.31 182 GLY A C 1
ATOM 1476 O O . GLY A 1 182 ? -3.574 -18.662 -1.094 1.00 47.31 182 GLY A O 1
ATOM 1477 N N . CYS A 1 183 ? -1.837 -19.663 -0.114 1.00 50.56 183 CYS A N 1
ATOM 1478 C CA . CYS A 1 183 ? -1.238 -18.404 0.360 1.00 50.56 183 CYS A CA 1
ATOM 1479 C C . CYS A 1 183 ? -0.155 -17.895 -0.607 1.00 50.56 183 CYS A C 1
ATOM 1481 O O . CYS A 1 183 ? 0.660 -18.673 -1.101 1.00 50.56 183 CYS A O 1
ATOM 1483 N N . MET A 1 184 ? -0.100 -16.578 -0.840 1.00 49.34 184 MET A N 1
ATOM 1484 C CA . MET A 1 184 ? 1.039 -15.937 -1.508 1.00 49.34 184 MET A CA 1
ATOM 1485 C C . MET A 1 184 ? 2.078 -15.527 -0.464 1.00 49.34 184 MET A C 1
ATOM 1487 O O . MET A 1 184 ? 1.811 -14.687 0.392 1.00 49.34 184 MET A O 1
ATOM 1491 N N . CYS A 1 185 ? 3.275 -16.099 -0.546 1.00 60.22 185 CYS A N 1
ATOM 1492 C CA . CYS A 1 185 ? 4.419 -15.663 0.247 1.00 60.22 185 CYS A CA 1
ATOM 1493 C C . CYS A 1 185 ? 5.223 -14.626 -0.544 1.00 60.22 185 CYS A C 1
ATOM 1495 O O . CYS A 1 185 ? 5.469 -14.805 -1.739 1.00 60.22 185 CYS A O 1
ATOM 1497 N N . VAL A 1 186 ? 5.669 -13.560 0.123 1.00 70.56 186 VAL A N 1
ATOM 1498 C CA . VAL A 1 186 ? 6.659 -12.646 -0.452 1.00 70.56 186 VAL A CA 1
ATOM 1499 C C . VAL A 1 186 ? 8.052 -13.180 -0.159 1.00 70.56 186 VAL A C 1
ATOM 1501 O O . VAL A 1 186 ? 8.421 -13.426 0.986 1.00 70.56 186 VAL A O 1
ATOM 1504 N N . GLU A 1 187 ? 8.836 -13.367 -1.209 1.00 76.62 187 GLU A N 1
ATOM 1505 C CA . GLU A 1 187 ? 10.234 -13.749 -1.100 1.00 76.62 187 GLU A CA 1
ATOM 1506 C C . GLU A 1 187 ? 11.097 -12.580 -1.564 1.00 76.62 187 GLU A C 1
ATOM 1508 O O . GLU A 1 187 ? 10.838 -11.970 -2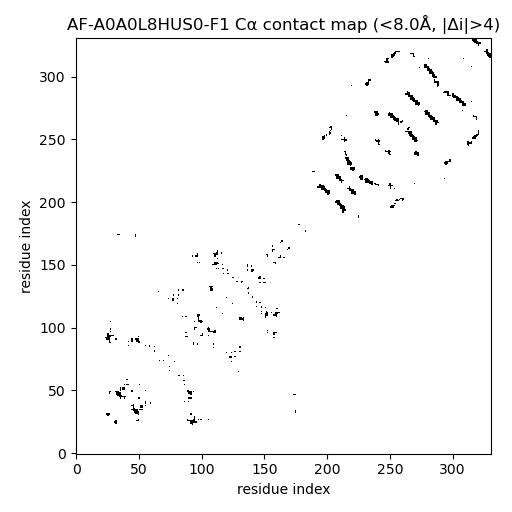.607 1.00 76.62 187 GLU A O 1
ATOM 1513 N N . GLN A 1 188 ? 12.154 -12.269 -0.814 1.00 80.56 188 GLN A N 1
ATOM 1514 C CA . GLN A 1 188 ? 13.113 -11.275 -1.266 1.00 80.56 188 GLN A CA 1
ATOM 1515 C C . GLN A 1 188 ? 13.764 -11.738 -2.578 1.00 80.56 188 GLN A C 1
ATOM 1517 O O . GLN A 1 188 ? 14.420 -12.784 -2.655 1.00 80.56 188 GLN A O 1
ATOM 1522 N N . PHE A 1 189 ? 13.582 -10.929 -3.620 1.00 80.88 189 PHE A N 1
ATOM 1523 C CA . PHE A 1 189 ? 14.116 -11.202 -4.951 1.00 80.88 189 PHE A CA 1
ATOM 1524 C C . PHE A 1 189 ? 15.460 -10.505 -5.203 1.00 80.88 189 PHE A C 1
ATOM 1526 O O . PHE A 1 189 ? 16.337 -11.071 -5.849 1.00 80.88 189 PHE A O 1
ATOM 1533 N N . ALA A 1 190 ? 15.635 -9.285 -4.688 1.00 86.12 190 ALA A N 1
ATOM 1534 C CA . ALA A 1 190 ? 16.857 -8.499 -4.824 1.00 86.12 190 ALA A CA 1
ATOM 1535 C C . ALA A 1 190 ? 17.001 -7.490 -3.670 1.00 86.12 190 ALA A C 1
ATOM 1537 O O . ALA A 1 190 ? 16.029 -7.166 -2.988 1.00 86.12 190 ALA A O 1
ATOM 1538 N N . TRP A 1 191 ? 18.221 -6.994 -3.463 1.00 86.44 191 TRP A N 1
ATOM 1539 C CA . TRP A 1 191 ? 18.576 -6.005 -2.441 1.00 86.44 191 TRP A CA 1
ATOM 1540 C C . TRP A 1 191 ? 19.498 -4.922 -3.028 1.00 86.44 191 TRP A C 1
ATOM 1542 O O . TRP A 1 191 ? 19.981 -5.074 -4.153 1.00 86.44 191 TRP A O 1
ATOM 1552 N N . ASP A 1 192 ? 19.685 -3.817 -2.293 1.00 88.94 192 ASP A N 1
ATOM 1553 C CA . ASP A 1 192 ? 20.484 -2.641 -2.704 1.00 88.94 192 ASP A CA 1
ATOM 1554 C C . ASP A 1 192 ? 20.011 -1.973 -4.016 1.00 88.94 192 ASP A C 1
ATOM 1556 O O . ASP A 1 192 ? 20.794 -1.573 -4.880 1.00 88.94 192 ASP A O 1
ATOM 1560 N N . LEU A 1 193 ? 18.689 -1.863 -4.189 1.00 90.94 193 LEU A N 1
ATOM 1561 C CA . LEU A 1 193 ? 18.085 -1.083 -5.271 1.00 90.94 193 LEU A CA 1
ATOM 1562 C C . LEU A 1 193 ? 17.960 0.381 -4.852 1.00 90.94 193 LEU A C 1
ATOM 1564 O O . LEU A 1 193 ? 17.610 0.681 -3.711 1.00 90.94 193 LEU A O 1
ATOM 1568 N N . ARG A 1 194 ? 18.174 1.307 -5.790 1.00 91.25 194 ARG A N 1
ATOM 1569 C CA . ARG A 1 194 ? 18.061 2.747 -5.518 1.00 91.25 194 ARG A CA 1
ATOM 1570 C C . ARG A 1 194 ? 16.731 3.292 -6.016 1.00 91.25 194 ARG A C 1
ATOM 1572 O O . ARG A 1 194 ? 16.613 3.611 -7.196 1.00 91.25 194 ARG A O 1
ATOM 1579 N N . SER A 1 195 ? 15.755 3.408 -5.117 1.00 92.00 195 SER A N 1
ATOM 1580 C CA . SER A 1 195 ? 14.396 3.890 -5.419 1.00 92.00 195 SER A CA 1
ATOM 1581 C C . SER A 1 195 ? 13.791 3.185 -6.648 1.00 92.00 195 SER A C 1
ATOM 1583 O O . SER A 1 195 ? 13.606 3.819 -7.693 1.00 92.00 195 SER A O 1
ATOM 1585 N N . PRO A 1 196 ? 13.563 1.857 -6.590 1.00 94.19 196 PRO A N 1
ATOM 1586 C CA . PRO A 1 196 ? 12.949 1.131 -7.697 1.00 94.19 196 PRO A CA 1
ATOM 1587 C C . PRO A 1 196 ? 11.500 1.590 -7.889 1.00 94.19 196 PRO A C 1
ATOM 1589 O O . PRO A 1 196 ? 10.726 1.612 -6.939 1.00 94.19 196 PRO A O 1
ATOM 1592 N N . VAL A 1 197 ? 11.138 1.936 -9.123 1.00 93.25 197 VAL A N 1
ATOM 1593 C CA . VAL A 1 197 ? 9.805 2.469 -9.468 1.00 93.25 197 VAL A CA 1
ATOM 1594 C C . VAL A 1 197 ? 9.041 1.588 -10.451 1.00 93.25 197 VAL A C 1
ATOM 1596 O O . VAL A 1 197 ? 7.821 1.655 -10.527 1.00 93.25 197 VAL A O 1
ATOM 1599 N N . VAL A 1 198 ? 9.743 0.746 -11.216 1.00 94.38 198 VAL A N 1
ATOM 1600 C CA . VAL A 1 198 ? 9.124 -0.137 -12.211 1.00 94.38 198 VAL A CA 1
ATOM 1601 C C . VAL A 1 198 ? 9.813 -1.491 -12.197 1.00 94.38 198 VAL A C 1
ATOM 1603 O O . VAL A 1 198 ? 11.039 -1.554 -12.221 1.00 94.38 198 VAL A O 1
ATOM 1606 N N . ALA A 1 199 ? 9.034 -2.571 -12.246 1.00 94.38 199 ALA A N 1
ATOM 1607 C CA . ALA A 1 199 ? 9.511 -3.923 -12.516 1.00 94.38 199 ALA A CA 1
ATOM 1608 C C . ALA A 1 199 ? 8.616 -4.567 -13.586 1.00 94.38 199 ALA A C 1
ATOM 1610 O O . ALA A 1 199 ? 7.425 -4.765 -13.358 1.00 94.38 199 ALA A O 1
ATOM 1611 N N . ARG A 1 200 ? 9.160 -4.864 -14.776 1.00 92.75 200 ARG A N 1
ATOM 1612 C CA . ARG A 1 200 ? 8.385 -5.439 -15.895 1.00 92.75 200 ARG A CA 1
ATOM 1613 C C . ARG A 1 200 ? 9.156 -6.474 -16.696 1.00 92.75 200 ARG A C 1
ATOM 1615 O O . ARG A 1 200 ? 10.365 -6.367 -16.876 1.00 92.75 200 ARG A O 1
ATOM 1622 N N . HIS A 1 201 ? 8.440 -7.455 -17.237 1.00 92.38 201 HIS A N 1
ATOM 1623 C CA . HIS A 1 201 ? 8.977 -8.364 -18.248 1.00 92.38 201 HIS A CA 1
ATOM 1624 C C . HIS A 1 201 ? 8.780 -7.781 -19.658 1.00 92.38 201 HIS A C 1
ATOM 1626 O O . HIS A 1 201 ? 7.879 -6.979 -19.891 1.00 92.38 201 HIS A O 1
ATOM 1632 N N . ALA A 1 202 ? 9.608 -8.206 -20.616 1.00 89.56 202 ALA A N 1
ATOM 1633 C CA . ALA A 1 202 ? 9.560 -7.700 -21.993 1.00 89.56 202 ALA A CA 1
ATOM 1634 C C . ALA A 1 202 ? 8.656 -8.500 -22.949 1.00 89.56 202 ALA A C 1
ATOM 1636 O O . ALA A 1 202 ? 8.667 -8.254 -24.152 1.00 89.56 202 ALA A O 1
ATOM 1637 N N . GLY A 1 203 ? 7.919 -9.490 -22.435 1.00 87.25 203 GLY A N 1
ATOM 1638 C CA . GLY A 1 203 ? 7.028 -10.341 -23.239 1.00 87.25 203 GLY A CA 1
ATOM 1639 C C . GLY A 1 203 ? 7.722 -11.189 -24.318 1.00 87.25 203 GLY A C 1
ATOM 1640 O O . GLY A 1 203 ? 7.051 -11.712 -25.195 1.00 87.25 203 GLY A O 1
ATOM 1641 N N . ASP A 1 204 ? 9.049 -11.345 -24.278 1.00 87.38 204 ASP A N 1
ATOM 1642 C CA . ASP A 1 204 ? 9.847 -11.978 -25.342 1.00 87.38 204 ASP A CA 1
ATOM 1643 C C . ASP A 1 204 ? 10.286 -13.420 -25.034 1.00 87.38 204 ASP A C 1
ATOM 1645 O O . ASP A 1 204 ? 11.250 -13.916 -25.621 1.00 87.38 204 ASP A O 1
ATOM 1649 N N . GLY A 1 205 ? 9.621 -14.071 -24.075 1.00 84.06 205 GLY A N 1
ATOM 1650 C CA . GLY A 1 205 ? 9.898 -15.448 -23.656 1.00 84.06 205 GLY A CA 1
ATOM 1651 C C . GLY A 1 205 ? 11.193 -15.643 -22.858 1.00 84.06 205 GLY A C 1
ATOM 1652 O O . GLY A 1 205 ? 11.448 -16.743 -22.382 1.00 84.06 205 GLY A O 1
ATOM 1653 N N . SER A 1 206 ? 12.008 -14.602 -22.649 1.00 86.19 206 SER A N 1
ATOM 1654 C CA . SER A 1 206 ? 13.336 -14.769 -22.043 1.00 86.19 206 SER A CA 1
ATOM 1655 C C . SER A 1 206 ? 13.330 -14.906 -20.513 1.00 86.19 206 SER A C 1
ATOM 1657 O O . SER A 1 206 ? 14.388 -15.089 -19.919 1.00 86.19 206 SER A O 1
ATOM 1659 N N . GLY A 1 207 ? 12.192 -14.661 -19.854 1.00 84.25 207 GLY A N 1
ATOM 1660 C CA . GLY A 1 207 ? 12.086 -14.635 -18.388 1.00 84.25 207 GLY A CA 1
ATOM 1661 C C . GLY A 1 207 ? 12.896 -13.532 -17.685 1.00 84.25 207 GLY A C 1
ATOM 1662 O O . GLY A 1 207 ? 13.136 -13.644 -16.486 1.00 84.25 207 GLY A O 1
ATOM 1663 N N . ARG A 1 208 ? 13.335 -12.489 -18.409 1.00 92.75 208 ARG A N 1
ATOM 1664 C CA . ARG A 1 208 ? 14.078 -11.347 -17.844 1.00 92.75 208 ARG A CA 1
ATOM 1665 C C . ARG A 1 208 ? 13.117 -10.370 -17.170 1.00 92.75 208 ARG A C 1
ATOM 1667 O O . ARG A 1 208 ? 12.098 -10.014 -17.765 1.00 92.75 208 ARG A O 1
ATOM 1674 N N . LEU A 1 209 ? 13.490 -9.896 -15.985 1.00 94.62 209 LEU A N 1
ATOM 1675 C CA . LEU A 1 209 ? 12.812 -8.813 -15.280 1.00 94.62 209 LEU A CA 1
ATOM 1676 C C . LEU A 1 209 ? 13.626 -7.525 -15.425 1.00 94.62 209 LEU A C 1
ATOM 1678 O O . LEU A 1 209 ? 14.794 -7.476 -15.049 1.00 94.62 209 LEU A O 1
ATOM 1682 N N . PHE A 1 210 ? 13.017 -6.484 -15.979 1.00 97.75 210 PHE A N 1
ATOM 1683 C CA . PHE A 1 210 ? 13.620 -5.167 -16.137 1.00 97.75 210 PHE A CA 1
ATOM 1684 C C . PHE A 1 210 ? 13.156 -4.287 -14.987 1.00 97.75 210 PHE A C 1
ATOM 1686 O O . PHE A 1 210 ? 11.962 -4.011 -14.869 1.00 97.75 210 PHE A O 1
ATOM 1693 N N . VAL A 1 211 ? 14.099 -3.867 -14.150 1.00 97.69 211 VAL A N 1
ATOM 1694 C CA . VAL A 1 211 ? 13.826 -3.032 -12.982 1.00 97.69 211 VAL A CA 1
ATOM 1695 C C . VAL A 1 211 ? 14.397 -1.646 -13.229 1.00 97.69 211 VAL A C 1
ATOM 1697 O O . VAL A 1 211 ? 15.603 -1.506 -13.445 1.00 97.69 211 VAL A O 1
ATOM 1700 N N . ALA A 1 212 ? 13.527 -0.638 -13.247 1.00 97.31 212 ALA A N 1
ATOM 1701 C CA . ALA A 1 212 ? 13.909 0.753 -13.425 1.00 97.31 212 ALA A CA 1
ATOM 1702 C C . ALA A 1 212 ? 13.972 1.473 -12.078 1.00 97.31 212 ALA A C 1
ATOM 1704 O O . ALA A 1 212 ? 13.069 1.369 -11.246 1.00 97.31 212 ALA A O 1
ATOM 1705 N N . GLU A 1 213 ? 15.048 2.219 -11.893 1.00 96.19 213 GLU A N 1
ATOM 1706 C CA . GLU A 1 213 ? 15.279 3.092 -10.751 1.00 96.19 213 GLU A CA 1
ATOM 1707 C C . GLU A 1 213 ? 14.873 4.525 -11.099 1.00 96.19 213 GLU A C 1
ATOM 1709 O O . GLU A 1 213 ? 15.125 4.983 -12.220 1.00 96.19 213 GLU A O 1
ATOM 1714 N N . GLN A 1 214 ? 14.329 5.260 -10.124 1.00 95.31 214 GLN A N 1
ATOM 1715 C CA . GLN A 1 214 ? 13.812 6.626 -10.298 1.00 95.31 214 GLN A CA 1
ATOM 1716 C C . GLN A 1 214 ? 14.851 7.585 -10.908 1.00 95.31 214 GLN A C 1
ATOM 1718 O O . GLN A 1 214 ? 14.514 8.497 -11.655 1.00 95.31 214 GLN A O 1
ATOM 1723 N N . ARG A 1 215 ? 16.145 7.334 -10.681 1.00 95.62 215 ARG A N 1
ATOM 1724 C CA . ARG A 1 215 ? 17.253 8.107 -11.267 1.00 95.62 215 ARG A CA 1
ATOM 1725 C C . ARG A 1 215 ? 17.471 7.906 -12.778 1.00 95.62 215 ARG A C 1
ATOM 1727 O O . ARG A 1 215 ? 18.351 8.548 -13.334 1.00 95.62 215 ARG A O 1
ATOM 1734 N N . GLY A 1 216 ? 16.751 7.005 -13.454 1.00 97.19 216 GLY A N 1
ATOM 1735 C CA . GLY A 1 216 ? 16.880 6.800 -14.907 1.00 97.19 216 GLY A CA 1
ATOM 1736 C C . GLY A 1 216 ? 17.828 5.682 -15.338 1.00 97.19 216 GLY A C 1
ATOM 1737 O O . GLY A 1 216 ? 18.456 5.776 -16.397 1.00 97.19 216 GLY A O 1
ATOM 1738 N N . VAL A 1 217 ? 17.949 4.625 -14.533 1.00 97.88 217 VAL A N 1
ATOM 1739 C CA . VAL A 1 217 ? 18.730 3.426 -14.880 1.00 97.88 217 VAL A CA 1
ATOM 1740 C C . VAL A 1 217 ? 17.819 2.208 -14.878 1.00 97.88 217 VAL A C 1
ATOM 1742 O O . VAL A 1 217 ? 17.025 2.034 -13.961 1.00 97.88 217 VAL A O 1
ATOM 1745 N N . ILE A 1 218 ? 17.952 1.353 -15.891 1.00 98.38 218 ILE A N 1
ATOM 1746 C CA . ILE A 1 218 ? 17.223 0.087 -15.997 1.00 98.38 218 ILE A CA 1
ATOM 1747 C C . ILE A 1 218 ? 18.220 -1.062 -15.882 1.00 98.38 218 ILE A C 1
ATOM 1749 O O . ILE A 1 218 ? 19.120 -1.185 -16.715 1.00 98.38 218 ILE A O 1
ATOM 1753 N N . TYR A 1 219 ? 18.040 -1.931 -14.893 1.00 98.12 219 TYR A N 1
ATOM 1754 C CA . TYR A 1 219 ? 18.800 -3.170 -14.730 1.00 98.12 219 TYR A CA 1
ATOM 1755 C C . TYR A 1 219 ? 17.981 -4.385 -15.164 1.00 98.12 219 TYR A C 1
ATOM 1757 O O . TYR A 1 219 ? 16.752 -4.356 -15.162 1.00 98.12 219 TYR A O 1
ATOM 1765 N N . ILE A 1 220 ? 18.675 -5.461 -15.540 1.00 97.62 220 ILE A N 1
ATOM 1766 C CA . ILE A 1 220 ? 18.060 -6.763 -15.812 1.00 97.62 220 ILE A CA 1
ATOM 1767 C C . ILE A 1 220 ? 18.352 -7.682 -14.637 1.00 97.62 220 ILE A C 1
ATOM 1769 O O . ILE A 1 220 ? 19.506 -7.822 -14.232 1.00 97.62 220 ILE A O 1
ATOM 1773 N N . TYR A 1 221 ? 17.308 -8.337 -14.154 1.00 94.75 221 TYR A N 1
ATOM 1774 C CA . TYR A 1 221 ? 17.376 -9.429 -13.204 1.00 94.75 221 TYR A CA 1
ATOM 1775 C C . TYR A 1 221 ? 16.863 -10.717 -13.847 1.00 94.75 221 TYR A C 1
ATOM 1777 O O . TYR A 1 221 ? 15.981 -10.708 -14.715 1.00 94.75 221 TYR A O 1
ATOM 1785 N N . TYR A 1 222 ? 17.433 -11.829 -13.410 1.00 87.50 222 TYR A N 1
ATOM 1786 C CA . TYR A 1 222 ? 17.118 -13.170 -13.884 1.00 87.50 222 TYR A CA 1
ATOM 1787 C C . TYR A 1 222 ? 16.366 -13.960 -12.810 1.00 87.50 222 TYR A C 1
ATOM 1789 O O . TYR A 1 222 ? 16.429 -13.635 -11.627 1.00 87.50 222 TYR A O 1
ATOM 1797 N N . ARG A 1 223 ? 15.675 -15.037 -13.205 1.00 82.06 223 ARG A N 1
ATOM 1798 C CA . ARG A 1 223 ? 14.902 -15.891 -12.278 1.00 82.06 223 ARG A CA 1
ATOM 1799 C C . ARG A 1 223 ? 15.736 -16.479 -11.136 1.00 82.06 223 ARG A C 1
ATOM 1801 O O . ARG A 1 223 ? 15.210 -16.697 -10.057 1.00 82.06 223 ARG A O 1
ATOM 1808 N N . ASN A 1 224 ? 17.035 -16.681 -11.355 1.00 82.31 224 ASN A N 1
ATOM 1809 C CA . ASN A 1 224 ? 17.984 -17.125 -10.330 1.00 82.31 224 ASN A CA 1
ATOM 1810 C C . ASN A 1 224 ? 18.434 -15.994 -9.376 1.00 82.31 224 ASN A C 1
ATOM 1812 O O . ASN A 1 224 ? 19.463 -16.134 -8.722 1.00 82.31 224 ASN A O 1
ATOM 1816 N N . LYS A 1 225 ? 17.718 -14.859 -9.344 1.00 84.75 225 LYS A N 1
ATOM 1817 C CA . LYS A 1 225 ? 17.985 -13.677 -8.504 1.00 84.75 225 LYS A CA 1
ATOM 1818 C C . LYS A 1 225 ? 19.311 -12.963 -8.779 1.00 84.75 225 LYS A C 1
ATOM 1820 O O . LYS A 1 225 ? 19.707 -12.066 -8.038 1.00 84.75 225 LYS A O 1
ATOM 1825 N N . THR A 1 226 ? 19.997 -13.306 -9.868 1.00 87.56 226 THR A N 1
ATOM 1826 C CA . THR A 1 226 ? 21.200 -12.582 -10.293 1.00 87.56 226 THR A CA 1
ATOM 1827 C C . THR A 1 226 ? 20.836 -11.335 -11.094 1.00 87.56 226 THR A C 1
ATOM 1829 O O . THR A 1 226 ? 19.827 -11.295 -11.807 1.00 87.56 226 THR A O 1
ATOM 1832 N N . ARG A 1 227 ? 21.682 -10.308 -10.991 1.00 94.06 227 ARG A N 1
ATOM 1833 C CA . ARG A 1 227 ? 21.580 -9.065 -11.760 1.00 94.06 227 ARG A CA 1
ATOM 1834 C C . ARG A 1 227 ? 22.625 -9.050 -12.868 1.00 94.06 227 ARG A C 1
ATOM 1836 O O . ARG A 1 227 ? 23.792 -9.353 -12.638 1.00 94.06 227 ARG A O 1
ATOM 1843 N N . GLU A 1 228 ? 22.230 -8.613 -14.054 1.00 94.44 228 GLU A N 1
ATOM 1844 C CA . GLU A 1 228 ? 23.158 -8.290 -15.133 1.00 94.44 228 GLU A CA 1
ATOM 1845 C C . GLU A 1 228 ? 24.143 -7.192 -14.683 1.00 94.44 228 GLU A C 1
ATOM 1847 O O . GLU A 1 228 ? 23.738 -6.159 -14.146 1.00 94.44 228 GLU A O 1
ATOM 1852 N N . GLN A 1 229 ? 25.446 -7.394 -14.914 1.00 92.81 229 GLN A N 1
ATOM 1853 C CA . GLN A 1 229 ? 26.483 -6.494 -14.386 1.00 92.81 229 GLN A CA 1
ATOM 1854 C C . GLN A 1 229 ? 26.350 -5.055 -14.893 1.00 92.81 229 GLN A C 1
ATOM 1856 O O . GLN A 1 229 ? 26.567 -4.108 -14.139 1.00 92.81 229 GLN A O 1
ATOM 1861 N N . LYS A 1 230 ? 26.001 -4.880 -16.173 1.00 95.56 230 LYS A N 1
ATOM 1862 C CA . LYS A 1 230 ? 25.778 -3.551 -16.754 1.00 95.56 230 LYS A CA 1
ATOM 1863 C C . LYS A 1 230 ? 24.288 -3.308 -16.950 1.00 95.56 230 LYS A C 1
ATOM 1865 O O . LYS A 1 230 ? 23.542 -4.219 -17.309 1.00 95.56 230 LYS A O 1
ATOM 1870 N N . ALA A 1 231 ? 23.885 -2.054 -16.782 1.00 97.56 231 ALA A N 1
ATOM 1871 C CA . ALA A 1 231 ? 22.520 -1.624 -17.033 1.00 97.56 231 ALA A CA 1
ATOM 1872 C C . ALA A 1 231 ? 22.077 -1.950 -18.472 1.00 97.56 231 ALA A C 1
ATOM 1874 O O . ALA A 1 231 ? 22.867 -1.909 -19.423 1.00 97.56 231 ALA A O 1
ATOM 1875 N N . PHE A 1 232 ? 20.791 -2.248 -18.624 1.00 98.50 232 PHE A N 1
ATOM 1876 C CA . PHE A 1 232 ? 20.133 -2.326 -19.920 1.00 98.50 232 PHE A CA 1
ATOM 1877 C C . PHE A 1 232 ? 20.082 -0.951 -20.582 1.00 98.50 232 PHE A C 1
ATOM 1879 O O . PHE A 1 232 ? 20.468 -0.824 -21.741 1.00 98.50 232 PHE A O 1
ATOM 1886 N N . LEU A 1 233 ? 19.662 0.074 -19.839 1.00 98.50 233 LEU A N 1
ATOM 1887 C CA . LEU A 1 233 ? 19.631 1.467 -20.278 1.00 98.50 233 LEU A CA 1
ATOM 1888 C C . LEU A 1 233 ? 20.116 2.366 -19.138 1.00 98.50 233 LEU A C 1
ATOM 1890 O O . LEU A 1 233 ? 19.715 2.178 -17.993 1.00 98.50 233 LEU A O 1
ATOM 1894 N N . ASP A 1 234 ? 20.948 3.349 -19.468 1.00 97.88 234 ASP A N 1
ATOM 1895 C CA . ASP A 1 234 ? 21.349 4.425 -18.561 1.00 97.88 234 ASP A CA 1
ATOM 1896 C C . ASP A 1 234 ? 21.103 5.768 -19.263 1.00 97.88 234 ASP A C 1
ATOM 1898 O O . ASP A 1 234 ? 21.704 6.056 -20.307 1.00 97.88 234 ASP A O 1
ATOM 1902 N N . ILE A 1 235 ? 20.165 6.543 -18.714 1.00 98.06 235 ILE A N 1
ATOM 1903 C CA . ILE A 1 235 ? 19.789 7.889 -19.162 1.00 98.06 235 ILE A CA 1
ATOM 1904 C C . ILE A 1 235 ? 19.755 8.882 -17.990 1.00 98.06 235 ILE A C 1
ATOM 1906 O O . ILE A 1 235 ? 19.020 9.867 -18.045 1.00 98.06 235 ILE A O 1
ATOM 1910 N N . LYS A 1 236 ? 20.555 8.657 -16.934 1.00 96.44 236 LYS A N 1
ATOM 1911 C CA . LYS A 1 236 ? 20.649 9.565 -15.767 1.00 96.44 236 LYS A CA 1
ATOM 1912 C C . LYS A 1 236 ? 20.895 11.022 -16.150 1.00 96.44 236 LYS A C 1
ATOM 1914 O O . LYS A 1 236 ? 20.429 11.924 -15.474 1.00 96.44 236 LYS A O 1
ATOM 1919 N N . ASP A 1 237 ? 21.625 11.261 -17.235 1.00 95.06 237 ASP A N 1
ATOM 1920 C CA . ASP A 1 237 ? 21.934 12.604 -17.731 1.00 95.06 237 ASP A CA 1
ATOM 1921 C C . ASP A 1 237 ? 20.740 13.315 -18.389 1.00 95.06 237 ASP A C 1
ATOM 1923 O O . ASP A 1 237 ? 20.817 14.507 -18.678 1.00 95.06 237 ASP A O 1
ATOM 1927 N N . ARG A 1 238 ? 19.648 12.592 -18.656 1.00 95.31 238 ARG A N 1
ATOM 1928 C CA . ARG A 1 238 ? 18.422 13.117 -19.275 1.00 95.31 238 ARG A CA 1
ATOM 1929 C C . ARG A 1 238 ? 17.263 13.221 -18.294 1.00 95.31 238 ARG A C 1
ATOM 1931 O O . ARG A 1 238 ? 16.349 14.006 -18.540 1.00 95.31 238 ARG A O 1
ATOM 1938 N N . VAL A 1 239 ? 17.289 12.413 -17.237 1.00 96.19 239 VAL A N 1
ATOM 1939 C CA . VAL A 1 239 ? 16.236 12.351 -16.227 1.00 96.19 239 VAL A CA 1
ATOM 1940 C C . VAL A 1 239 ? 16.458 13.446 -15.193 1.00 96.19 239 VAL A C 1
ATOM 1942 O O . VAL A 1 239 ? 17.530 13.563 -14.604 1.00 96.19 239 VAL A O 1
ATOM 1945 N N . LEU A 1 240 ? 15.425 14.250 -14.973 1.00 93.81 240 LEU A N 1
ATOM 1946 C CA . LEU A 1 240 ? 15.354 15.159 -13.846 1.00 93.81 240 LEU A CA 1
ATOM 1947 C C . LEU A 1 240 ? 14.848 14.376 -12.635 1.00 93.81 240 LEU A C 1
ATOM 1949 O O . LEU A 1 240 ? 13.764 13.808 -12.684 1.00 93.81 240 LEU A O 1
ATOM 1953 N N . TYR A 1 241 ? 15.653 14.327 -11.580 1.00 90.44 241 TYR A N 1
ATOM 1954 C CA . TYR A 1 241 ? 15.400 13.540 -10.377 1.00 90.44 241 TYR A CA 1
ATOM 1955 C C . TYR A 1 241 ? 15.924 14.291 -9.151 1.00 90.44 241 TYR A C 1
ATOM 1957 O O . TYR A 1 241 ? 16.944 14.981 -9.233 1.00 90.44 241 TYR A O 1
ATOM 1965 N N . SER A 1 242 ? 15.247 14.118 -8.020 1.00 85.75 242 SER A N 1
ATOM 1966 C CA . SER A 1 242 ? 15.623 14.654 -6.715 1.00 85.75 242 SER A CA 1
ATOM 1967 C C . SER A 1 242 ? 15.506 13.558 -5.662 1.00 85.75 242 SER A C 1
ATOM 1969 O O . SER A 1 242 ? 14.619 12.717 -5.730 1.00 85.75 242 SER A O 1
ATOM 1971 N N . SER A 1 243 ? 16.386 13.578 -4.662 1.00 81.19 243 SER A N 1
ATOM 1972 C CA . SER A 1 243 ? 16.282 12.694 -3.495 1.00 81.19 243 SER A CA 1
ATOM 1973 C C . SER A 1 243 ? 15.385 13.261 -2.388 1.00 81.19 243 SER A C 1
ATOM 1975 O O . SER A 1 243 ? 15.321 12.683 -1.303 1.00 81.19 243 SER A O 1
ATOM 1977 N N . TYR A 1 244 ? 14.754 14.418 -2.613 1.00 81.94 244 TYR A N 1
ATOM 1978 C CA . TYR A 1 244 ? 13.835 15.018 -1.654 1.00 81.94 244 TYR A CA 1
ATOM 1979 C C . TYR A 1 244 ? 12.568 14.163 -1.524 1.00 81.94 244 TYR A C 1
ATOM 1981 O O . TYR A 1 244 ? 12.000 13.711 -2.517 1.00 81.94 244 TYR A O 1
ATOM 1989 N N . ARG A 1 245 ? 12.125 13.924 -0.285 1.00 71.06 245 ARG A N 1
ATOM 1990 C CA . ARG A 1 245 ? 10.891 13.173 -0.017 1.00 71.06 245 ARG A CA 1
ATOM 1991 C C . ARG A 1 245 ? 9.707 13.952 -0.601 1.00 71.06 245 ARG A C 1
ATOM 1993 O O . ARG A 1 245 ? 9.659 15.158 -0.421 1.00 71.06 245 ARG A O 1
ATOM 2000 N N . MET A 1 246 ? 8.764 13.268 -1.256 1.00 77.75 246 MET A N 1
ATOM 2001 C CA . MET A 1 246 ? 7.606 13.850 -1.975 1.00 77.75 246 MET A CA 1
ATOM 2002 C C . MET A 1 246 ? 7.903 14.445 -3.365 1.00 77.75 246 MET A C 1
ATOM 2004 O O . MET A 1 246 ? 6.990 14.959 -4.005 1.00 77.75 246 MET A O 1
ATOM 2008 N N . ASP A 1 247 ? 9.142 14.368 -3.858 1.00 84.88 247 ASP A N 1
ATOM 2009 C CA . ASP A 1 247 ? 9.447 14.709 -5.250 1.00 84.88 247 ASP A CA 1
ATOM 2010 C C . ASP A 1 247 ? 9.205 13.490 -6.150 1.00 84.88 247 ASP A C 1
ATOM 2012 O O . ASP A 1 247 ? 9.892 12.468 -6.048 1.00 84.88 247 ASP A O 1
ATOM 2016 N N . GLU A 1 248 ? 8.204 13.584 -7.021 1.00 88.06 248 GLU A N 1
ATOM 2017 C CA . GLU A 1 248 ? 7.848 12.513 -7.952 1.00 88.06 248 GLU A CA 1
ATOM 2018 C C . GLU A 1 248 ? 8.689 12.561 -9.228 1.00 88.06 248 GLU A C 1
ATOM 2020 O O . GLU A 1 248 ? 8.597 11.656 -10.054 1.00 88.06 248 GLU A O 1
ATOM 2025 N N . ARG A 1 249 ? 9.544 13.573 -9.423 1.00 93.25 249 ARG A N 1
ATOM 2026 C CA . ARG A 1 249 ? 10.335 13.673 -10.652 1.00 93.25 249 ARG A CA 1
ATOM 2027 C C . ARG A 1 249 ? 11.329 12.529 -10.754 1.00 93.25 249 ARG A C 1
ATOM 2029 O O . ARG A 1 249 ? 12.058 12.192 -9.819 1.00 93.25 249 ARG A O 1
ATOM 2036 N N . GLY A 1 250 ? 11.397 11.952 -11.943 1.00 94.56 250 GLY A N 1
ATOM 2037 C CA . GLY A 1 250 ? 12.342 10.894 -12.236 1.00 94.56 250 GLY A CA 1
ATOM 2038 C C . GLY A 1 250 ? 11.917 10.067 -13.428 1.00 94.56 250 GLY A C 1
ATOM 2039 O O . GLY A 1 250 ? 11.138 10.492 -14.277 1.00 94.56 250 GLY A O 1
ATOM 2040 N N . PHE A 1 251 ? 12.450 8.858 -13.491 1.00 96.00 251 PHE A N 1
ATOM 2041 C CA . PHE A 1 251 ? 11.910 7.793 -14.312 1.00 96.00 251 PHE A CA 1
ATOM 2042 C C . PHE A 1 251 ? 10.630 7.273 -13.661 1.00 96.00 251 PHE A C 1
ATOM 2044 O O . PHE A 1 251 ? 10.648 7.012 -12.463 1.00 96.00 251 PHE A O 1
ATOM 2051 N N . LEU A 1 252 ? 9.552 7.118 -14.432 1.00 94.06 252 LEU A N 1
ATOM 2052 C CA . LEU A 1 252 ? 8.231 6.772 -13.888 1.00 94.06 252 LEU A CA 1
ATOM 2053 C C . LEU A 1 252 ? 7.544 5.635 -14.645 1.00 94.06 252 LEU A C 1
ATOM 2055 O O . LEU A 1 252 ? 6.783 4.882 -14.051 1.00 94.06 252 LEU A O 1
ATOM 2059 N N . GLY A 1 253 ? 7.857 5.444 -15.930 1.00 94.19 253 GLY A N 1
ATOM 2060 C CA . GLY A 1 253 ? 7.187 4.432 -16.743 1.00 94.19 253 GLY A CA 1
ATOM 2061 C C . GLY A 1 253 ? 8.104 3.706 -17.712 1.00 94.19 253 GLY A C 1
ATOM 2062 O O . GLY A 1 253 ? 9.013 4.292 -18.303 1.00 94.19 253 GLY A O 1
ATOM 2063 N N . LEU A 1 254 ? 7.823 2.420 -17.916 1.00 95.88 254 LEU A N 1
ATOM 2064 C CA . LEU A 1 254 ? 8.459 1.561 -18.912 1.00 95.88 254 LEU A CA 1
ATOM 2065 C C . LEU A 1 254 ? 7.398 0.655 -19.539 1.00 95.88 254 LEU A C 1
ATOM 2067 O O . LEU A 1 254 ? 6.684 -0.034 -18.819 1.00 95.88 254 LEU A O 1
ATOM 2071 N N . ALA A 1 255 ? 7.356 0.583 -20.866 1.00 95.00 255 ALA A N 1
ATOM 2072 C CA . ALA A 1 255 ? 6.528 -0.370 -21.598 1.00 95.00 255 ALA A CA 1
ATOM 2073 C C . ALA A 1 255 ? 7.310 -0.993 -22.752 1.00 95.00 255 ALA A C 1
ATOM 2075 O O . ALA A 1 255 ? 8.005 -0.304 -23.495 1.00 95.00 255 ALA A O 1
ATOM 2076 N N . PHE A 1 256 ? 7.177 -2.300 -22.947 1.00 94.44 256 PHE A N 1
ATOM 2077 C CA . PHE A 1 256 ? 7.735 -2.978 -24.113 1.00 94.44 256 PHE A CA 1
ATOM 2078 C C . PHE A 1 256 ? 6.683 -3.065 -25.213 1.00 94.44 256 PHE A C 1
ATOM 2080 O O . PHE A 1 256 ? 5.509 -3.307 -24.943 1.00 94.44 256 PHE A O 1
ATOM 2087 N N . HIS A 1 257 ? 7.098 -2.878 -26.465 1.00 93.00 257 HIS A N 1
ATOM 2088 C CA . HIS A 1 257 ? 6.214 -3.131 -27.596 1.00 93.00 257 HIS A CA 1
ATOM 2089 C C . HIS A 1 257 ? 5.793 -4.618 -27.597 1.00 93.00 257 HIS A C 1
ATOM 2091 O O . HIS A 1 257 ? 6.659 -5.461 -27.376 1.00 93.00 257 HIS A O 1
ATOM 2097 N N . PRO A 1 258 ? 4.541 -4.988 -27.936 1.00 90.19 258 PRO A N 1
ATOM 2098 C CA . PRO A 1 258 ? 4.111 -6.396 -27.979 1.00 90.19 258 PRO A CA 1
ATOM 2099 C C . PRO A 1 258 ? 5.045 -7.298 -28.810 1.00 90.19 258 PRO A C 1
ATOM 2101 O O . PRO A 1 258 ? 5.494 -8.343 -28.361 1.00 90.19 258 PRO A O 1
ATOM 2104 N N . ASN A 1 259 ? 5.464 -6.818 -29.987 1.00 89.69 259 ASN A N 1
ATOM 2105 C CA . ASN A 1 259 ? 6.484 -7.459 -30.834 1.00 89.69 259 ASN A CA 1
ATOM 2106 C C . ASN A 1 259 ? 7.952 -7.124 -30.465 1.00 89.69 259 ASN A C 1
ATOM 2108 O O . ASN A 1 259 ? 8.805 -7.079 -31.358 1.00 89.69 259 ASN A O 1
ATOM 2112 N N . PHE A 1 260 ? 8.281 -6.867 -29.192 1.00 92.69 260 PHE A N 1
ATOM 2113 C CA . PHE A 1 260 ? 9.637 -6.480 -28.762 1.00 92.69 260 PHE A CA 1
ATOM 2114 C C . PHE A 1 260 ? 10.707 -7.499 -29.173 1.00 92.69 260 PHE A C 1
ATOM 2116 O O . PHE A 1 260 ? 11.800 -7.101 -29.580 1.00 92.69 260 PHE A O 1
ATOM 2123 N N . ALA A 1 261 ? 10.385 -8.797 -29.156 1.00 90.25 261 ALA A N 1
ATOM 2124 C CA . ALA A 1 261 ? 11.285 -9.861 -29.606 1.00 90.25 261 ALA A CA 1
ATOM 2125 C C . ALA A 1 261 ? 11.806 -9.640 -31.042 1.00 90.25 261 ALA A C 1
ATOM 2127 O O . ALA A 1 261 ? 12.945 -9.988 -31.351 1.00 90.25 261 ALA A O 1
ATOM 2128 N N . VAL A 1 262 ? 10.990 -9.012 -31.895 1.00 91.88 262 VAL A N 1
ATOM 2129 C CA . VAL A 1 262 ? 11.288 -8.768 -33.310 1.00 91.88 262 VAL A CA 1
ATOM 2130 C C . VAL A 1 262 ? 11.786 -7.337 -33.524 1.00 91.88 262 VAL A C 1
ATOM 2132 O O . VAL A 1 262 ? 12.862 -7.107 -34.083 1.00 91.88 262 VAL A O 1
ATOM 2135 N N . ASN A 1 263 ? 11.024 -6.342 -33.063 1.00 93.94 263 ASN A N 1
ATOM 2136 C CA . ASN A 1 263 ? 11.288 -4.939 -33.383 1.00 93.94 263 ASN A CA 1
ATOM 2137 C C . ASN A 1 263 ? 12.217 -4.233 -32.382 1.00 93.94 263 ASN A C 1
ATOM 2139 O O . ASN A 1 263 ? 12.789 -3.191 -32.721 1.00 93.94 263 ASN A O 1
ATOM 2143 N N . ARG A 1 264 ? 12.412 -4.821 -31.192 1.00 95.38 264 ARG A N 1
ATOM 2144 C CA . ARG A 1 264 ? 13.247 -4.325 -30.086 1.00 95.38 264 ARG A CA 1
ATOM 2145 C C . ARG A 1 264 ? 12.825 -2.969 -29.526 1.00 95.38 264 ARG A C 1
ATOM 2147 O O . ARG A 1 264 ? 13.643 -2.311 -28.887 1.00 95.38 264 ARG A O 1
ATOM 2154 N N . LYS A 1 265 ? 11.590 -2.536 -29.775 1.00 96.00 265 LYS A N 1
ATOM 2155 C CA . LYS A 1 265 ? 11.079 -1.234 -29.344 1.00 96.00 265 LYS A CA 1
ATOM 2156 C C . LYS A 1 265 ? 10.522 -1.282 -27.929 1.00 96.00 265 LYS A C 1
ATOM 2158 O O . LYS A 1 265 ? 9.734 -2.161 -27.590 1.00 96.00 265 LYS A O 1
ATOM 2163 N N . PHE A 1 266 ? 10.886 -0.298 -27.132 1.00 96.25 266 PHE A N 1
ATOM 2164 C CA . PHE A 1 266 ? 10.304 -0.068 -25.818 1.00 96.25 266 PHE A CA 1
ATOM 2165 C C . PHE A 1 266 ? 10.157 1.432 -25.594 1.00 96.25 266 PHE A C 1
ATOM 2167 O O . PHE A 1 266 ? 10.742 2.231 -26.323 1.00 96.25 266 PHE A O 1
ATOM 2174 N N . TYR A 1 267 ? 9.352 1.803 -24.614 1.00 96.50 267 TYR A N 1
ATOM 2175 C CA . TYR A 1 267 ? 8.909 3.162 -24.378 1.00 96.50 267 TYR A CA 1
ATOM 2176 C C . TYR A 1 267 ? 9.126 3.514 -22.920 1.00 96.50 267 TYR A C 1
ATOM 2178 O O . TYR A 1 267 ? 8.926 2.673 -22.044 1.00 96.50 267 TYR A O 1
ATOM 2186 N N . THR A 1 268 ? 9.545 4.742 -22.665 1.00 96.38 268 THR A N 1
ATOM 2187 C CA . THR A 1 268 ? 9.822 5.239 -21.318 1.00 96.38 268 THR A CA 1
ATOM 2188 C C . THR A 1 268 ? 9.061 6.527 -21.069 1.00 96.38 268 THR A C 1
ATOM 2190 O O . THR A 1 268 ? 8.929 7.327 -21.995 1.00 96.38 268 THR A O 1
ATOM 2193 N N . TYR A 1 269 ? 8.656 6.753 -19.825 1.00 95.81 269 TYR A N 1
ATOM 2194 C CA . TYR A 1 269 ? 8.066 7.998 -19.339 1.00 95.81 269 TYR A CA 1
ATOM 2195 C C . TYR A 1 269 ? 8.922 8.528 -18.198 1.00 95.81 269 TYR A C 1
ATOM 2197 O O . TYR A 1 269 ? 9.179 7.803 -17.233 1.00 95.81 269 TYR A O 1
ATOM 2205 N N . TYR A 1 270 ? 9.403 9.761 -18.324 1.00 95.69 270 TYR A N 1
ATOM 2206 C CA . TYR A 1 270 ? 10.265 10.362 -17.312 1.00 95.69 270 TYR A CA 1
ATOM 2207 C C . TYR A 1 270 ? 10.231 11.891 -17.337 1.00 95.69 270 TYR A C 1
ATOM 2209 O O . TYR A 1 270 ? 10.002 12.505 -18.382 1.00 95.69 270 TYR A O 1
ATOM 2217 N N . SER A 1 271 ? 10.513 12.502 -16.190 1.00 95.44 271 SER A N 1
ATOM 2218 C CA . SER A 1 271 ? 10.681 13.947 -16.041 1.00 95.44 271 SER A CA 1
ATOM 2219 C C . SER A 1 271 ? 12.017 14.391 -16.642 1.00 95.44 271 SER A C 1
ATOM 2221 O O . SER A 1 271 ? 13.056 13.770 -16.418 1.00 95.44 271 SER A O 1
ATOM 2223 N N . ALA A 1 272 ? 12.013 15.470 -17.417 1.00 95.12 272 ALA A N 1
ATOM 2224 C CA . ALA A 1 272 ? 13.171 15.997 -18.129 1.00 95.12 272 ALA A CA 1
ATOM 2225 C C . ALA A 1 272 ? 13.129 17.527 -18.191 1.00 95.12 272 ALA A C 1
ATOM 2227 O O . ALA A 1 272 ? 12.070 18.145 -18.099 1.00 95.12 272 ALA A O 1
ATOM 2228 N N . LYS A 1 273 ? 14.280 18.159 -18.431 1.00 92.81 273 LYS A N 1
ATOM 2229 C CA . LYS A 1 273 ? 14.327 19.602 -18.702 1.00 92.81 273 LYS A CA 1
ATOM 2230 C C . LYS A 1 273 ? 13.797 19.920 -20.104 1.00 92.81 273 LYS A C 1
ATOM 2232 O O . LYS A 1 273 ? 14.144 19.248 -21.081 1.00 92.81 273 LYS A O 1
ATOM 2237 N N . LEU A 1 274 ? 13.015 20.990 -20.201 1.00 88.38 274 LEU A N 1
ATOM 2238 C CA . LEU A 1 274 ? 12.569 21.626 -21.436 1.00 88.38 274 LEU A CA 1
ATOM 2239 C C . LEU A 1 274 ? 13.236 23.008 -21.541 1.00 88.38 274 LEU A C 1
ATOM 2241 O O . LEU A 1 274 ? 12.805 23.998 -20.953 1.00 88.38 274 LEU A O 1
ATOM 2245 N N . GLY A 1 275 ? 14.356 23.079 -22.260 1.00 85.62 275 GLY A N 1
ATOM 2246 C CA . GLY A 1 275 ? 15.186 24.286 -22.282 1.00 85.62 275 GLY A CA 1
ATOM 2247 C C . GLY A 1 275 ? 15.867 24.551 -20.932 1.00 85.62 275 GLY A C 1
ATOM 2248 O O . GLY A 1 275 ? 16.264 23.621 -20.233 1.00 85.62 275 GLY A O 1
ATOM 2249 N N . ARG A 1 276 ? 16.060 25.831 -20.579 1.00 80.38 276 ARG A N 1
ATOM 2250 C CA . ARG A 1 276 ? 16.840 26.220 -19.386 1.00 80.38 276 ARG A CA 1
ATOM 2251 C C . ARG A 1 276 ? 16.053 26.230 -18.075 1.00 80.38 276 ARG A C 1
ATOM 2253 O O . ARG A 1 276 ? 16.659 26.005 -17.034 1.00 80.38 276 ARG A O 1
ATOM 2260 N N . ARG A 1 277 ? 14.755 26.546 -18.117 1.00 80.56 277 ARG A N 1
ATOM 2261 C CA . ARG A 1 277 ? 13.950 26.838 -16.914 1.00 80.56 277 ARG A CA 1
ATOM 2262 C C . ARG A 1 277 ? 12.685 26.001 -16.770 1.00 80.56 277 ARG A C 1
ATOM 2264 O O . ARG A 1 277 ? 12.110 26.009 -15.694 1.00 80.56 277 ARG A O 1
ATOM 2271 N N . LYS A 1 278 ? 12.243 25.329 -17.833 1.00 88.06 278 LYS A N 1
ATOM 2272 C CA . LYS A 1 278 ? 11.004 24.554 -17.810 1.00 88.06 278 LYS A CA 1
ATOM 2273 C C . LYS A 1 278 ? 11.308 23.079 -17.625 1.00 88.06 278 LYS A C 1
ATOM 2275 O O . LYS A 1 278 ? 12.372 22.589 -18.013 1.00 88.06 278 LYS A O 1
ATOM 2280 N N . GLU A 1 279 ? 10.343 22.381 -17.061 1.00 92.00 279 GLU A N 1
ATOM 2281 C CA . GLU A 1 279 ? 10.363 20.944 -16.851 1.00 92.00 279 GLU A CA 1
ATOM 2282 C C . GLU A 1 279 ? 9.236 20.331 -17.676 1.00 92.00 279 GLU A C 1
ATOM 2284 O O . GLU A 1 279 ? 8.237 20.977 -17.994 1.00 92.00 279 GLU A O 1
ATOM 2289 N N . CYS A 1 280 ? 9.422 19.096 -18.106 1.00 92.62 280 CYS A N 1
ATOM 2290 C CA . CYS A 1 280 ? 8.419 18.375 -18.863 1.00 92.62 280 CYS A CA 1
ATOM 2291 C C . CYS A 1 280 ? 8.435 16.906 -18.487 1.00 92.62 280 CYS A C 1
ATOM 2293 O O . CYS A 1 280 ? 9.475 16.356 -18.127 1.00 92.62 280 CYS A O 1
ATOM 2295 N N . ILE A 1 281 ? 7.301 16.254 -18.670 1.00 92.88 281 ILE A N 1
ATOM 2296 C CA . ILE A 1 281 ? 7.281 14.825 -18.918 1.00 92.88 281 ILE A CA 1
ATOM 2297 C C . ILE A 1 281 ? 7.689 14.575 -20.356 1.00 92.88 281 ILE A C 1
ATOM 2299 O O . ILE A 1 281 ? 7.237 15.258 -21.278 1.00 92.88 281 ILE A O 1
ATOM 2303 N N . ARG A 1 282 ? 8.509 13.547 -20.547 1.00 94.06 282 ARG A N 1
ATOM 2304 C CA . ARG A 1 282 ? 8.896 13.037 -21.850 1.00 94.06 282 ARG A CA 1
ATOM 2305 C C . ARG A 1 282 ? 8.506 11.575 -21.989 1.00 94.06 282 ARG A C 1
ATOM 2307 O O . ARG A 1 282 ? 8.887 10.740 -21.171 1.00 94.06 282 ARG A O 1
ATOM 2314 N N . ILE A 1 283 ? 7.816 11.275 -23.085 1.00 94.44 283 ILE A N 1
ATOM 2315 C CA . ILE A 1 283 ? 7.575 9.913 -23.551 1.00 94.44 283 ILE A CA 1
ATOM 2316 C C . ILE A 1 283 ? 8.494 9.654 -24.738 1.00 94.44 283 ILE A C 1
ATOM 2318 O O . ILE A 1 283 ? 8.421 10.355 -25.750 1.00 94.44 283 ILE A O 1
ATOM 2322 N N . SER A 1 284 ? 9.333 8.629 -24.629 1.00 96.06 284 SER A N 1
ATOM 2323 C CA . SER A 1 284 ? 10.344 8.310 -25.641 1.00 96.06 284 SER A CA 1
ATOM 2324 C C . SER A 1 284 ? 10.304 6.841 -26.043 1.00 96.06 284 SER A C 1
ATOM 2326 O O . SER A 1 284 ? 10.208 5.967 -25.191 1.00 96.06 284 SER A O 1
ATOM 2328 N N . GLU A 1 285 ? 10.428 6.566 -27.342 1.00 97.06 285 GLU A N 1
ATOM 2329 C CA . GLU A 1 285 ? 10.731 5.243 -27.897 1.00 97.06 285 GLU A CA 1
ATOM 2330 C C . GLU A 1 285 ? 12.250 5.023 -27.894 1.00 97.06 285 GLU A C 1
ATOM 2332 O O . GLU A 1 285 ? 13.018 5.886 -28.311 1.00 97.06 285 GLU A O 1
ATOM 2337 N N . PHE A 1 286 ? 12.690 3.835 -27.501 1.00 97.88 286 PHE A N 1
ATOM 2338 C CA . PHE A 1 286 ? 14.067 3.367 -27.604 1.00 97.88 286 PHE A CA 1
ATOM 2339 C C . PHE A 1 286 ? 14.116 2.009 -28.303 1.00 97.88 286 PHE A C 1
ATOM 2341 O O . PHE A 1 286 ? 13.111 1.301 -28.420 1.00 97.88 286 PHE A O 1
ATOM 2348 N N . LYS A 1 287 ? 15.315 1.616 -28.749 1.00 97.06 287 LYS A N 1
ATOM 2349 C CA . LYS A 1 287 ? 15.573 0.292 -29.321 1.00 97.06 287 LYS A CA 1
ATOM 2350 C C . LYS A 1 287 ? 16.670 -0.454 -28.567 1.00 97.06 287 LYS A C 1
ATOM 2352 O O . LYS A 1 287 ? 17.764 0.072 -28.340 1.00 97.06 287 LYS A O 1
ATOM 2357 N N . ALA A 1 288 ? 16.403 -1.718 -28.239 1.00 96.38 288 ALA A N 1
ATOM 2358 C CA . ALA A 1 288 ? 17.438 -2.627 -27.757 1.00 96.38 288 ALA A CA 1
ATOM 2359 C C . ALA A 1 288 ? 18.477 -2.904 -28.860 1.00 96.38 288 ALA A C 1
ATOM 2361 O O . ALA A 1 288 ? 18.187 -2.853 -30.061 1.00 96.38 288 ALA A O 1
ATOM 2362 N N . SER A 1 289 ? 19.711 -3.182 -28.449 1.00 94.56 289 SER A N 1
ATOM 2363 C CA . SER A 1 289 ? 20.839 -3.402 -29.347 1.00 94.56 289 SER A CA 1
ATOM 2364 C C . SER A 1 289 ? 20.633 -4.649 -30.198 1.00 94.56 289 SER A C 1
ATOM 2366 O O . SER A 1 289 ? 20.131 -5.679 -29.747 1.00 94.56 289 SER A O 1
ATOM 2368 N N . ARG A 1 290 ? 21.074 -4.561 -31.457 1.00 90.75 290 ARG A N 1
ATOM 2369 C CA . ARG A 1 290 ? 21.054 -5.696 -32.382 1.00 90.75 290 ARG A CA 1
ATOM 2370 C C . ARG A 1 290 ? 22.062 -6.780 -32.008 1.00 90.75 290 ARG A C 1
ATOM 2372 O O . ARG A 1 290 ? 21.809 -7.942 -32.285 1.00 90.75 290 ARG A O 1
ATOM 2379 N N . LYS A 1 291 ? 23.184 -6.383 -31.399 1.00 92.25 291 LYS A N 1
ATOM 2380 C CA . LYS A 1 291 ? 24.308 -7.270 -31.062 1.00 92.25 291 LYS A CA 1
ATOM 2381 C C . LYS A 1 291 ? 24.184 -7.875 -29.667 1.00 92.25 291 LYS A C 1
ATOM 2383 O O . LYS A 1 291 ? 24.713 -8.945 -29.415 1.00 92.25 291 LYS A O 1
ATOM 2388 N N . ASN A 1 292 ? 23.515 -7.176 -28.751 1.00 92.44 292 ASN A N 1
ATOM 2389 C CA . ASN A 1 292 ? 23.346 -7.630 -27.377 1.00 92.44 292 ASN A CA 1
ATOM 2390 C C . ASN A 1 292 ? 21.952 -7.247 -26.872 1.00 92.44 292 ASN A C 1
ATOM 2392 O O . ASN A 1 292 ? 21.686 -6.082 -26.584 1.00 92.44 292 ASN A O 1
ATOM 2396 N N . ARG A 1 293 ? 21.072 -8.240 -26.724 1.00 89.12 293 ARG A N 1
ATOM 2397 C CA . ARG A 1 293 ? 19.683 -8.038 -26.281 1.00 89.12 293 ARG A CA 1
ATOM 2398 C C . ARG A 1 293 ? 19.562 -7.539 -24.837 1.00 89.12 293 ARG A C 1
ATOM 2400 O O . ARG A 1 293 ? 18.492 -7.056 -24.473 1.00 89.12 293 ARG A O 1
ATOM 2407 N N . ASN A 1 294 ? 20.624 -7.624 -24.033 1.00 94.81 294 ASN A N 1
ATOM 2408 C CA . ASN A 1 294 ? 20.698 -7.104 -22.662 1.00 94.81 294 ASN A CA 1
ATOM 2409 C C . ASN A 1 294 ? 21.201 -5.654 -22.602 1.00 94.81 294 ASN A C 1
ATOM 2411 O O . ASN A 1 294 ? 21.519 -5.150 -21.525 1.00 94.81 294 ASN A O 1
ATOM 2415 N N . ARG A 1 295 ? 21.288 -4.963 -23.743 1.00 97.06 295 ARG A N 1
ATOM 2416 C CA . ARG A 1 295 ? 21.678 -3.552 -23.825 1.00 97.06 295 ARG A CA 1
ATOM 2417 C C . ARG A 1 295 ? 20.713 -2.789 -24.720 1.00 97.06 295 ARG A C 1
ATOM 2419 O O . ARG A 1 295 ? 20.288 -3.296 -25.754 1.00 97.06 295 ARG A O 1
ATOM 2426 N N . ALA A 1 296 ? 20.459 -1.538 -24.383 1.00 96.81 296 ALA A N 1
ATOM 2427 C CA . ALA A 1 296 ? 19.811 -0.550 -25.222 1.00 96.81 296 ALA A CA 1
ATOM 2428 C C . ALA A 1 296 ? 20.728 0.661 -25.372 1.00 96.81 296 ALA A C 1
ATOM 2430 O O . ALA A 1 296 ? 21.489 1.017 -24.473 1.00 96.81 296 ALA A O 1
ATOM 2431 N N . SER A 1 297 ? 20.682 1.289 -26.542 1.00 90.12 297 SER A N 1
ATOM 2432 C CA . SER A 1 297 ? 21.482 2.483 -26.788 1.00 90.12 297 SER A CA 1
ATOM 2433 C C . SER A 1 297 ? 20.638 3.722 -26.546 1.00 90.12 297 SER A C 1
ATOM 2435 O O . SER A 1 297 ? 19.657 3.954 -27.255 1.00 90.12 297 SER A O 1
ATOM 2437 N N . ARG A 1 298 ? 21.090 4.583 -25.632 1.00 94.56 298 ARG A N 1
ATOM 2438 C CA . ARG A 1 298 ? 20.539 5.933 -25.428 1.00 94.56 298 ARG A CA 1
ATOM 2439 C C . ARG A 1 298 ? 20.488 6.775 -26.710 1.00 94.56 298 ARG A C 1
ATOM 2441 O O . ARG A 1 298 ? 19.704 7.711 -26.803 1.00 94.56 298 ARG A O 1
ATOM 2448 N N . LYS A 1 299 ? 21.308 6.457 -27.720 1.00 95.75 299 LYS A N 1
ATOM 2449 C CA . LYS A 1 299 ? 21.313 7.159 -29.017 1.00 95.75 299 LYS A CA 1
ATOM 2450 C C . LYS A 1 299 ? 20.097 6.827 -29.891 1.00 95.75 299 LYS A C 1
ATOM 2452 O O . LYS A 1 299 ? 19.875 7.505 -30.879 1.00 95.75 299 LYS A O 1
ATOM 2457 N N . THR A 1 300 ? 19.338 5.785 -29.552 1.00 96.69 300 THR A N 1
ATOM 2458 C CA . THR A 1 300 ? 18.138 5.377 -30.307 1.00 96.69 300 THR A CA 1
ATOM 2459 C C . THR A 1 300 ? 16.865 6.077 -29.847 1.00 96.69 300 THR A C 1
ATOM 2461 O O . THR A 1 300 ? 15.798 5.740 -30.351 1.00 96.69 300 THR A O 1
ATOM 2464 N N . GLU A 1 301 ? 16.975 7.006 -28.892 1.00 97.62 301 GLU A N 1
ATOM 2465 C CA . GLU A 1 301 ? 15.832 7.755 -28.383 1.00 97.62 301 GLU A CA 1
ATOM 2466 C C . GLU A 1 301 ? 15.103 8.470 -29.522 1.00 97.62 301 GLU A C 1
ATOM 2468 O O . GLU A 1 301 ? 15.697 9.257 -30.259 1.00 97.62 301 GLU A O 1
ATOM 2473 N N . ARG A 1 302 ? 13.800 8.226 -29.618 1.00 97.56 302 ARG A N 1
ATOM 2474 C CA . ARG A 1 302 ? 12.863 9.005 -30.414 1.00 97.56 302 ARG A CA 1
ATOM 2475 C C . ARG A 1 302 ? 11.785 9.537 -29.484 1.00 97.56 302 ARG A C 1
ATOM 2477 O O . ARG A 1 302 ? 10.963 8.770 -28.990 1.00 97.56 302 ARG A O 1
ATOM 2484 N N . ILE A 1 303 ? 11.798 10.845 -29.265 1.00 95.94 303 ILE A N 1
ATOM 2485 C CA . ILE A 1 303 ? 10.799 11.541 -28.455 1.00 95.94 303 ILE A CA 1
ATOM 2486 C C . ILE A 1 303 ? 9.454 11.465 -29.181 1.00 95.94 303 ILE A C 1
ATOM 2488 O O . ILE A 1 303 ? 9.375 11.780 -30.367 1.00 95.94 303 ILE A O 1
ATOM 2492 N N . LEU A 1 304 ? 8.419 11.002 -28.485 1.00 93.75 304 LEU A N 1
ATOM 2493 C CA . LEU A 1 304 ? 7.061 10.882 -29.018 1.00 93.75 304 LEU A CA 1
ATOM 2494 C C . LEU A 1 304 ? 6.166 12.018 -28.539 1.00 93.75 304 LEU A C 1
ATOM 2496 O O . LEU A 1 304 ? 5.392 12.553 -29.323 1.00 93.75 304 LEU A O 1
ATOM 2500 N N . LEU A 1 305 ? 6.280 12.373 -27.259 1.00 91.50 305 LEU A N 1
ATOM 2501 C CA . LEU A 1 305 ? 5.495 13.432 -26.642 1.00 91.50 305 LEU A CA 1
ATOM 2502 C C . LEU A 1 305 ? 6.318 14.124 -25.558 1.00 91.50 305 LEU A C 1
ATOM 2504 O O . LEU A 1 305 ? 7.085 13.482 -24.834 1.00 91.50 305 LEU A O 1
ATOM 2508 N N . GLN A 1 306 ? 6.132 15.435 -25.447 1.00 92.25 306 GLN A N 1
ATOM 2509 C CA . GLN A 1 306 ? 6.588 16.221 -24.313 1.00 92.25 306 GLN A CA 1
ATOM 2510 C C . GLN A 1 306 ? 5.435 17.073 -23.805 1.00 92.25 306 GLN A C 1
ATOM 2512 O O . GLN A 1 306 ? 4.788 17.757 -24.593 1.00 92.25 306 GLN A O 1
ATOM 2517 N N . VAL A 1 307 ? 5.205 17.032 -22.499 1.00 89.62 307 VAL A N 1
ATOM 2518 C CA . VAL A 1 307 ? 4.164 17.815 -21.829 1.00 89.62 307 VAL A CA 1
ATOM 2519 C C . VAL A 1 307 ? 4.839 18.618 -20.733 1.00 89.62 307 VAL A C 1
ATOM 2521 O O . VAL A 1 307 ? 5.513 18.039 -19.885 1.00 89.62 307 VAL A O 1
ATOM 2524 N N . GLU A 1 308 ? 4.724 19.943 -20.780 1.00 91.19 308 GLU A N 1
ATOM 2525 C CA . GLU A 1 308 ? 5.261 20.817 -19.734 1.00 91.19 308 GLU A CA 1
ATOM 2526 C C . GLU A 1 308 ? 4.605 20.484 -18.387 1.00 91.19 308 GLU A C 1
ATOM 2528 O O . GLU A 1 308 ? 3.392 20.299 -18.321 1.00 91.19 308 GLU A O 1
ATOM 2533 N N . GLN A 1 309 ? 5.414 20.383 -17.332 1.00 83.00 309 GLN A N 1
ATOM 2534 C CA . GLN A 1 309 ? 4.941 20.154 -15.969 1.00 83.00 309 GLN A CA 1
ATOM 2535 C C . GLN A 1 309 ? 5.344 21.342 -15.095 1.00 83.00 309 GLN A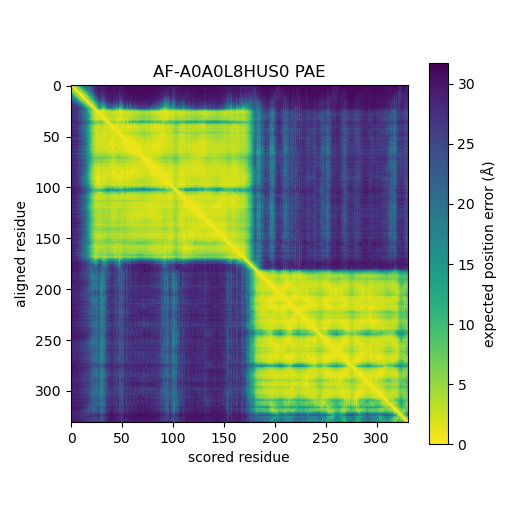 C 1
ATOM 2537 O O . GLN A 1 309 ? 6.542 21.605 -14.964 1.00 83.00 309 GLN A O 1
ATOM 2542 N N . PRO A 1 310 ? 4.380 22.065 -14.501 1.00 79.62 310 PRO A N 1
ATOM 2543 C CA . PRO A 1 310 ? 4.683 23.207 -13.647 1.00 79.62 310 PRO A CA 1
ATOM 2544 C C . PRO A 1 310 ? 5.151 22.806 -12.239 1.00 79.62 310 PRO A C 1
ATOM 2546 O O . PRO A 1 310 ? 5.765 23.627 -11.561 1.00 79.62 310 PRO A O 1
ATOM 2549 N N . PHE A 1 311 ? 4.889 21.568 -11.803 1.00 80.31 311 PHE A N 1
ATOM 2550 C CA . PHE A 1 311 ? 5.166 21.105 -10.441 1.00 80.31 311 PHE A CA 1
ATOM 2551 C C . PHE A 1 311 ? 5.890 19.751 -10.410 1.00 80.31 311 PHE A C 1
ATOM 2553 O O . PHE A 1 311 ? 5.828 18.956 -11.350 1.00 80.31 311 PHE A O 1
ATOM 2560 N N . SER A 1 312 ? 6.582 19.492 -9.299 1.00 78.44 312 SER A N 1
ATOM 2561 C CA . SER A 1 312 ? 7.387 18.285 -9.060 1.00 78.44 312 SER A CA 1
ATOM 2562 C C . SER A 1 312 ? 6.589 17.070 -8.569 1.00 78.44 312 SER A C 1
ATOM 2564 O O . SER A 1 312 ? 7.182 16.058 -8.204 1.00 78.44 312 SER A O 1
ATOM 2566 N N . ASN A 1 313 ? 5.266 17.183 -8.491 1.00 78.19 313 ASN A N 1
ATOM 2567 C CA . ASN A 1 313 ? 4.338 16.159 -8.020 1.00 78.19 313 ASN A CA 1
ATOM 2568 C C . ASN A 1 313 ? 3.110 16.081 -8.941 1.00 78.19 313 ASN A C 1
ATOM 2570 O O . ASN A 1 313 ? 2.933 16.918 -9.828 1.00 78.19 313 ASN A O 1
ATOM 2574 N N . HIS A 1 314 ? 2.284 15.054 -8.739 1.00 78.81 314 HIS A N 1
ATOM 2575 C CA . HIS A 1 314 ? 1.160 14.691 -9.604 1.00 78.81 314 HIS A CA 1
ATOM 2576 C C . HIS A 1 314 ? 1.622 14.471 -11.053 1.00 78.81 314 HIS A C 1
ATOM 2578 O O . HIS A 1 314 ? 1.026 14.952 -12.016 1.00 78.81 314 HIS A O 1
ATOM 2584 N N . ASN A 1 315 ? 2.759 13.788 -11.207 1.00 76.12 315 ASN A N 1
ATOM 2585 C CA . ASN A 1 315 ? 3.420 13.604 -12.497 1.00 76.12 315 ASN A CA 1
ATOM 2586 C C . ASN A 1 315 ? 2.933 12.360 -13.262 1.00 76.12 315 ASN A C 1
ATOM 2588 O O . ASN A 1 315 ? 3.306 12.192 -14.430 1.00 76.12 315 ASN A O 1
ATOM 2592 N N . GLY A 1 316 ? 2.116 11.508 -12.635 1.00 79.12 316 GLY A N 1
ATOM 2593 C CA . GLY A 1 316 ? 1.584 10.279 -13.223 1.00 79.12 316 GLY A CA 1
ATOM 2594 C C . GLY A 1 316 ? 2.679 9.312 -13.655 1.00 79.12 316 GLY A C 1
ATOM 2595 O O . GLY A 1 316 ? 3.708 9.169 -12.997 1.00 79.12 316 GLY A O 1
ATOM 2596 N N . GLY A 1 317 ? 2.487 8.680 -14.811 1.00 72.75 317 GLY A N 1
ATOM 2597 C CA . GLY A 1 317 ? 3.591 8.038 -15.533 1.00 72.75 317 GLY A CA 1
ATOM 2598 C C . GLY A 1 317 ? 3.452 6.553 -15.796 1.00 72.75 317 GLY A C 1
ATOM 2599 O O . GLY A 1 317 ? 4.377 5.939 -16.330 1.00 72.75 317 GLY A O 1
ATOM 2600 N N . GLU A 1 318 ? 2.282 5.985 -15.518 1.00 80.19 318 GLU A N 1
ATOM 2601 C CA . GLU A 1 318 ? 1.967 4.641 -15.979 1.00 80.19 318 GLU A CA 1
ATOM 2602 C C . GLU A 1 318 ? 1.887 4.632 -17.513 1.00 80.19 318 GLU A C 1
ATOM 2604 O O . GLU A 1 318 ? 1.071 5.334 -18.119 1.00 80.19 318 GLU A O 1
ATOM 2609 N N . VAL A 1 319 ? 2.745 3.820 -18.140 1.00 76.62 319 VAL A N 1
ATOM 2610 C CA . VAL A 1 319 ? 2.719 3.549 -19.581 1.00 76.62 319 VAL A CA 1
ATOM 2611 C C . VAL A 1 319 ? 2.335 2.096 -19.787 1.00 76.62 319 VAL A C 1
ATOM 2613 O O . VAL A 1 319 ? 3.073 1.186 -19.405 1.00 76.62 319 VAL A O 1
ATOM 2616 N N . CYS A 1 320 ? 1.213 1.882 -20.462 1.00 76.31 320 CYS A N 1
ATOM 2617 C CA . CYS A 1 320 ? 0.781 0.565 -20.905 1.00 76.31 320 CYS A CA 1
ATOM 2618 C C . CYS A 1 320 ? 0.506 0.565 -22.409 1.00 76.31 320 CYS A C 1
ATOM 2620 O O . CYS A 1 320 ? 0.052 1.556 -22.979 1.00 76.31 320 CYS A O 1
ATOM 2622 N N . ILE A 1 321 ? 0.778 -0.571 -23.052 1.00 74.00 321 ILE A N 1
ATOM 2623 C CA . ILE A 1 321 ? 0.403 -0.818 -24.446 1.00 74.00 321 ILE A CA 1
ATOM 2624 C C . ILE A 1 321 ? -0.594 -1.967 -24.439 1.00 74.00 321 ILE A C 1
ATOM 2626 O O . ILE A 1 321 ? -0.241 -3.082 -24.055 1.00 74.00 321 ILE A O 1
ATOM 2630 N N . THR A 1 322 ? -1.828 -1.693 -24.850 1.00 62.94 322 THR A N 1
ATOM 2631 C CA . THR A 1 322 ? -2.864 -2.716 -25.028 1.00 62.94 322 THR A CA 1
ATOM 2632 C C . THR A 1 322 ? -2.963 -3.116 -26.497 1.00 62.94 322 THR A C 1
ATOM 2634 O O . THR A 1 322 ? -2.504 -2.396 -27.386 1.00 62.94 322 THR A O 1
ATOM 2637 N N . LEU A 1 323 ? -3.515 -4.302 -26.759 1.00 54.94 323 LEU A N 1
ATOM 2638 C CA . LEU A 1 323 ? -3.866 -4.737 -28.109 1.00 54.94 323 LEU A CA 1
ATOM 2639 C C . LEU A 1 323 ? -5.365 -4.481 -28.357 1.00 54.94 323 LEU A C 1
ATOM 2641 O O . LEU A 1 323 ? -6.160 -4.814 -27.477 1.00 54.94 323 LEU A O 1
ATOM 2645 N N . PRO A 1 324 ? -5.762 -3.942 -29.530 1.00 54.94 324 PRO A N 1
ATOM 2646 C CA . PRO A 1 324 ? -4.901 -3.433 -30.610 1.00 54.94 324 PRO A CA 1
ATOM 2647 C C . PRO A 1 324 ? -4.130 -2.176 -30.160 1.00 54.94 324 PRO A C 1
ATOM 2649 O O . PRO A 1 324 ? -4.634 -1.471 -29.296 1.00 54.94 324 PRO A O 1
ATOM 2652 N N . LEU A 1 325 ? -2.917 -1.943 -30.700 1.00 52.81 325 LEU A N 1
ATOM 2653 C CA . LEU A 1 325 ? -1.895 -0.972 -30.235 1.00 52.81 325 LEU A CA 1
ATOM 2654 C C . LEU A 1 325 ? -2.460 0.411 -29.834 1.00 52.81 325 LEU A C 1
ATOM 2656 O O . LEU A 1 325 ? -2.433 1.358 -30.617 1.00 52.81 325 LEU A O 1
ATOM 2660 N N . HIS A 1 326 ? -2.900 0.539 -28.585 1.00 53.94 326 HIS A N 1
ATOM 2661 C CA . HIS A 1 326 ? -3.248 1.811 -27.963 1.00 53.94 326 HIS A CA 1
ATOM 2662 C C . HIS A 1 326 ? -2.236 2.096 -26.860 1.00 53.94 326 HIS A C 1
ATOM 2664 O O . HIS A 1 326 ? -1.948 1.239 -26.019 1.00 53.94 326 HIS A O 1
ATOM 2670 N N . PHE A 1 327 ? -1.679 3.305 -26.877 1.00 55.91 327 PHE A N 1
ATOM 2671 C CA . PHE A 1 327 ? -0.929 3.808 -25.739 1.00 55.91 327 PHE A CA 1
ATOM 2672 C C . PHE A 1 327 ? -1.928 4.304 -24.700 1.00 55.91 327 PHE A C 1
ATOM 2674 O O . PHE A 1 327 ? -2.707 5.215 -24.976 1.00 55.91 327 PHE A O 1
ATOM 2681 N N . LEU A 1 328 ? -1.895 3.709 -23.514 1.00 49.94 328 LEU A N 1
ATOM 2682 C CA . LEU A 1 328 ? -2.576 4.244 -22.347 1.00 49.94 328 LEU A CA 1
ATOM 2683 C C . LEU A 1 328 ? -1.532 4.951 -21.489 1.00 49.94 328 LEU A C 1
ATOM 2685 O O . LEU A 1 328 ? -0.579 4.325 -21.019 1.00 49.94 328 LEU A O 1
ATOM 2689 N N . PHE A 1 329 ? -1.725 6.256 -21.322 1.00 56.50 329 PHE A N 1
ATOM 2690 C CA . PHE A 1 329 ? -0.974 7.090 -20.396 1.00 56.50 329 PHE A CA 1
ATOM 2691 C C . PHE A 1 329 ? -1.927 7.499 -19.282 1.00 56.50 329 PHE A C 1
ATOM 2693 O O . PHE A 1 329 ? -2.961 8.108 -19.561 1.00 56.50 329 PHE A O 1
ATOM 2700 N N . LYS A 1 330 ? -1.606 7.143 -18.038 1.00 46.41 330 LYS A N 1
ATOM 2701 C CA . LYS A 1 330 ? -2.337 7.644 -16.872 1.00 46.41 330 LYS A CA 1
ATOM 2702 C C . LYS A 1 330 ? -1.507 8.764 -16.244 1.00 46.41 330 LYS A C 1
ATOM 2704 O O . LYS A 1 330 ? -0.400 8.506 -15.762 1.00 46.41 330 LYS A O 1
ATOM 2709 N N . SER A 1 331 ? -2.016 9.991 -16.357 1.00 44.38 331 SER A N 1
ATOM 2710 C CA . SER A 1 331 ? -1.534 11.172 -15.631 1.00 44.38 331 SER A CA 1
ATOM 2711 C C . SER A 1 331 ? -1.956 11.111 -14.174 1.00 44.38 331 SER A C 1
ATOM 2713 O O . SER A 1 331 ? -3.124 10.710 -13.953 1.00 44.38 331 SER A O 1
#

InterPro domains:
  IPR011041 Soluble quinoprotein glucose/sorbosone dehydrogenase, beta-propeller domain superfamily [SSF50952] (177-271)
  IPR011042 Six-bladed beta-propeller, TolB-like [G3DSA:2.120.10.30] (176-322)
  IPR012938 Glucose/Sorbosone dehydrogenase [PF07995] (200-320)
  IPR018143 Folate receptor-like [PF03024] (31-172)

Foldseek 3Di:
DDDDDDDDDDPPDPPPPPPPPPPDDAALVRDAWDAACPDDLLVVCNQTWDDHPVRNVVLVVLLVVLLVVDDPQLCVQCVVVSSVFSSLSGHSRSCQQQVVVPDVDGAQGGAAALVVLLVCLVRPLVCCVSRHPDPCLVVCNVDSVSNNVVSHGPPNCCHPPNVVVNCVRCPPPHPPDPDVDDDDDDDDLEDDAAQWQDWDDQLQPPQWIWTDHQLAFIWIAHPVSDTDPDTQDHDSVFFDDDPDPQQSFGWHEKAHDNVCNPFQKIKTWGWGDDPDPWIWIWIWIWGGDPVDNSHTDPVRTDTDDIGTDPDRPPRFTYWYADPVGDTDGDD

Secondary structure (DSSP, 8-state):
---------------------------TTSPPPB--TT-STTGGGSSSBS--HHHHHHHHHHHHHHHHHS-HHHHHHHHHHHHHHHTGGGSTTHHHHTTTTTSSS--SS--B-HHHHHHHHHHHGGGHHHH---HHHHHTTT-HHHHHHHH--SSGGG-BTGGGG-HHHHTT--S----SSSPPPP-------SSEEEEEE-SSSS--EEEEETTTEEEEE-TTS-B-SS-SEE-TTT-----STT---SEEEEEE-TTHHHH-EEEEEEEEEETTTEEEEEEEEEEB-SS-TT-B-GGG-EEEEEEE-SSSS----EEEEETTTEEEEE-

Sequence (331 aa):
MQFSKLWVLIITAISSTRVIVKCHPQCLDFKPPFQSNTLEFCSQYRDFGCCTKQQEDVIFQRYEYVKTQLSETLLQTCEPYLRELLCQPCSPYAAHIYSAEQTMHASTFPGLCSNYCSEFYTKCKDLAKYITSDQEILGTLNSKENFCLVVQLTDTDYCYPNLLKNEHLNFNISIQQITKEGCMCVEQFAWDLRSPVVARHAGDGSGRLFVAEQRGVIYIYYRNKTREQKAFLDIKDRVLYSSYRMDERGFLGLAFHPNFAVNRKFYTYYSAKLGRRKECIRISEFKASRKNRNRASRKTERILLQVEQPFSNHNGGEVCITLPLHFLFKS